Protein AF-A0A7Z9IUW0-F1 (afdb_monomer_lite)

Radius of gyration: 19.07 Å; chains: 1; bounding box: 48×32×54 Å

Sequence (202 aa):
MVVDRAAIIHPTGWATINGELLIHLPDEIGRRVMIFLLQSIGGRSYPPRRKRLDRIMTFIKDPDHCTAFSLGGCSISRQDHQFTILREELRQTAASPIFFAGSVMWRGIFRCTFEGGPEGGSLLTALAPLGRKGWAQLVHEQPEVRNSNIAYPVALTLPALFDVRGVVNVPHLNYNRKDYNTGLNSTNLKFISAKFVSLEER

pLDDT: mean 75.01, std 17.39, range [26.48, 92.5]

Structure (mmCIF, N/CA/C/O backbone):
data_AF-A0A7Z9IUW0-F1
#
_entry.id   AF-A0A7Z9IUW0-F1
#
loop_
_atom_site.group_PDB
_atom_site.id
_atom_site.type_symbol
_atom_site.label_atom_id
_atom_site.label_alt_id
_atom_site.label_comp_id
_atom_site.label_asym_id
_atom_site.label_entity_id
_atom_site.label_seq_id
_atom_site.pdbx_PDB_ins_code
_atom_site.Cartn_x
_atom_site.Cartn_y
_atom_site.Cartn_z
_atom_site.occupancy
_atom_site.B_iso_or_equiv
_atom_site.auth_seq_id
_atom_site.auth_comp_id
_atom_site.auth_asym_id
_atom_site.auth_atom_id
_atom_site.pdbx_PDB_model_num
ATOM 1 N N . MET A 1 1 ? -17.236 -16.027 12.890 1.00 38.59 1 MET A N 1
ATOM 2 C CA . MET A 1 1 ? -16.373 -14.969 13.466 1.00 38.59 1 MET A CA 1
ATOM 3 C C . MET A 1 1 ? -16.896 -13.618 12.998 1.00 38.59 1 MET A C 1
ATOM 5 O O . MET A 1 1 ? -16.929 -13.385 11.804 1.00 38.59 1 MET A O 1
ATOM 9 N N . VAL A 1 2 ? -17.363 -12.759 13.907 1.00 39.09 2 VAL A N 1
ATOM 10 C CA . VAL A 1 2 ? -18.105 -11.508 13.603 1.00 39.09 2 VAL A CA 1
ATOM 11 C C . VAL A 1 2 ? -17.271 -10.459 12.833 1.00 39.09 2 VAL A C 1
ATOM 13 O O . VAL A 1 2 ? -17.826 -9.538 12.243 1.00 39.09 2 VAL A O 1
ATOM 16 N N . VAL A 1 3 ? -15.946 -10.627 12.772 1.00 44.91 3 VAL A N 1
ATOM 17 C CA . VAL A 1 3 ? -15.010 -9.689 12.124 1.00 44.91 3 VAL A CA 1
ATOM 18 C C . VAL A 1 3 ? -15.122 -9.689 10.590 1.00 44.91 3 VAL A C 1
ATOM 20 O O . VAL A 1 3 ? -14.961 -8.631 9.989 1.00 44.91 3 VAL A O 1
ATOM 23 N N . ASP A 1 4 ? -15.505 -10.813 9.973 1.00 48.00 4 ASP A N 1
ATOM 24 C CA . ASP A 1 4 ? -15.628 -10.955 8.505 1.00 48.00 4 ASP A CA 1
ATOM 25 C C . ASP A 1 4 ? -16.725 -10.073 7.887 1.00 48.00 4 ASP A C 1
ATOM 27 O O . ASP A 1 4 ? -16.714 -9.790 6.695 1.00 48.00 4 ASP A O 1
ATOM 31 N N . ARG A 1 5 ? -17.692 -9.620 8.696 1.00 58.31 5 ARG A N 1
ATOM 32 C CA . ARG A 1 5 ? -18.757 -8.709 8.242 1.00 58.31 5 ARG A CA 1
ATOM 33 C C . ARG A 1 5 ? -18.426 -7.235 8.458 1.00 58.31 5 ARG A C 1
ATOM 35 O O . ARG A 1 5 ? -19.111 -6.383 7.903 1.00 58.31 5 ARG A O 1
ATOM 42 N N . ALA A 1 6 ? -17.430 -6.930 9.290 1.00 72.06 6 ALA A N 1
ATOM 43 C CA . ALA A 1 6 ? -17.152 -5.566 9.723 1.00 72.06 6 ALA A CA 1
ATOM 44 C C . ALA A 1 6 ? -15.963 -4.945 8.992 1.00 72.06 6 ALA A C 1
ATOM 46 O O . ALA A 1 6 ? -16.003 -3.746 8.735 1.00 72.06 6 ALA A O 1
ATOM 47 N N . ALA A 1 7 ? -14.931 -5.730 8.663 1.00 82.31 7 ALA A N 1
ATOM 48 C CA . ALA A 1 7 ? -13.719 -5.243 8.013 1.00 82.31 7 ALA A CA 1
ATOM 49 C C . ALA A 1 7 ? -13.410 -6.028 6.733 1.00 82.31 7 ALA A C 1
ATOM 51 O O . ALA A 1 7 ? -13.366 -7.253 6.759 1.00 82.31 7 ALA A O 1
ATOM 52 N N . ILE A 1 8 ? -13.149 -5.316 5.637 1.00 85.31 8 ILE A N 1
ATOM 53 C CA . ILE A 1 8 ? -12.772 -5.888 4.342 1.00 85.31 8 ILE A CA 1
ATOM 54 C C . ILE A 1 8 ? -11.320 -5.512 4.072 1.00 85.31 8 ILE A C 1
ATOM 56 O O . ILE A 1 8 ? -10.980 -4.330 4.009 1.00 85.31 8 ILE A O 1
ATOM 60 N N . ILE A 1 9 ? -10.457 -6.514 3.915 1.00 82.44 9 ILE A N 1
ATOM 61 C CA . ILE A 1 9 ? -9.074 -6.324 3.476 1.00 82.44 9 ILE A CA 1
ATOM 62 C C . ILE A 1 9 ? -9.040 -6.487 1.962 1.00 82.44 9 ILE A C 1
ATOM 64 O O . ILE A 1 9 ? -9.474 -7.500 1.429 1.00 82.44 9 ILE A O 1
ATOM 68 N N . HIS A 1 10 ? -8.500 -5.493 1.271 1.00 81.19 10 HIS A N 1
ATOM 69 C CA . HIS A 1 10 ? -8.374 -5.509 -0.175 1.00 81.19 10 HIS A CA 1
ATOM 70 C C . HIS A 1 10 ? -7.012 -6.085 -0.595 1.00 81.19 10 HIS A C 1
ATOM 72 O O . HIS A 1 10 ? -5.992 -5.757 0.030 1.00 81.19 10 HIS A O 1
ATOM 78 N N . PRO A 1 11 ? -6.944 -6.857 -1.700 1.00 70.75 11 PRO A N 1
ATOM 79 C CA . PRO A 1 11 ? -5.703 -7.479 -2.168 1.00 70.75 11 PRO A CA 1
ATOM 80 C C . PRO A 1 11 ? -4.547 -6.497 -2.408 1.00 70.75 11 PRO A C 1
ATOM 82 O O . PRO A 1 11 ? -3.381 -6.834 -2.227 1.00 70.75 11 PRO A O 1
ATOM 85 N N . THR A 1 12 ? -4.862 -5.248 -2.755 1.00 72.81 12 THR A N 1
ATOM 86 C CA . THR A 1 12 ? -3.895 -4.163 -2.989 1.00 72.81 12 THR A CA 1
ATOM 87 C C . THR A 1 12 ? -3.300 -3.568 -1.702 1.00 72.81 12 THR A C 1
ATOM 89 O O . THR A 1 12 ? -2.601 -2.559 -1.762 1.00 72.81 12 THR A O 1
ATOM 92 N N . GLY A 1 13 ? -3.562 -4.161 -0.531 1.00 76.19 13 GLY A N 1
ATOM 93 C CA . GLY A 1 13 ? -2.878 -3.822 0.721 1.00 76.19 13 GLY A CA 1
ATOM 94 C C . GLY A 1 13 ? -3.479 -2.638 1.478 1.00 76.19 13 GLY A C 1
ATOM 95 O O . GLY A 1 13 ? -2.735 -1.838 2.043 1.00 76.19 13 GLY A O 1
ATOM 96 N N . TRP A 1 14 ? -4.807 -2.522 1.497 1.00 83.81 14 TRP A N 1
ATOM 97 C CA . TRP A 1 14 ? -5.567 -1.565 2.314 1.00 83.81 14 TRP A CA 1
ATOM 98 C C . TRP A 1 14 ? -6.827 -2.234 2.868 1.00 83.81 14 TRP A C 1
ATOM 100 O O . TRP A 1 14 ? -7.150 -3.351 2.467 1.00 83.81 14 TRP A O 1
ATOM 110 N N . ALA A 1 15 ? -7.531 -1.586 3.794 1.00 88.56 15 ALA A N 1
ATOM 111 C CA . ALA A 1 15 ? -8.782 -2.123 4.323 1.00 88.56 15 ALA A CA 1
ATOM 112 C C . ALA A 1 15 ? -9.835 -1.049 4.560 1.00 88.56 15 ALA A C 1
ATOM 114 O O . ALA A 1 15 ? -9.511 0.113 4.813 1.00 88.56 15 ALA A O 1
ATOM 115 N N . THR A 1 16 ? -11.086 -1.486 4.554 1.00 90.31 16 THR A N 1
ATOM 116 C CA . THR A 1 16 ? -12.235 -0.725 5.036 1.00 90.31 16 THR A CA 1
ATOM 117 C C . THR A 1 16 ? -12.815 -1.394 6.269 1.00 90.31 16 THR A C 1
ATOM 119 O O . THR A 1 16 ? -12.745 -2.613 6.417 1.00 90.31 16 THR A O 1
ATOM 122 N N . ILE A 1 17 ? -13.375 -0.606 7.180 1.00 90.62 17 ILE A N 1
ATOM 123 C CA . ILE A 1 17 ? -14.116 -1.117 8.332 1.00 90.62 17 ILE A CA 1
ATOM 124 C C . ILE A 1 17 ? -15.365 -0.274 8.571 1.00 90.62 17 ILE A C 1
ATOM 126 O O . ILE A 1 17 ? -15.314 0.956 8.525 1.00 90.62 17 ILE A O 1
ATOM 130 N N . ASN A 1 18 ? -16.493 -0.939 8.818 1.00 89.75 18 ASN A N 1
ATOM 131 C CA . ASN A 1 18 ? -17.735 -0.285 9.207 1.00 89.75 18 ASN A CA 1
ATOM 132 C C . ASN A 1 18 ? -17.531 0.412 10.563 1.00 89.75 18 ASN A C 1
ATOM 134 O O . ASN A 1 18 ? -17.235 -0.233 11.575 1.00 89.75 18 ASN A O 1
ATOM 138 N N . GLY A 1 19 ? -17.665 1.737 10.564 1.00 87.31 19 GLY A N 1
ATOM 139 C CA . GLY A 1 19 ? -17.408 2.572 11.726 1.00 87.31 19 GLY A CA 1
ATOM 140 C C . GLY A 1 19 ? -18.412 2.350 12.847 1.00 87.31 19 GLY A C 1
ATOM 141 O O . GLY A 1 19 ? -18.007 2.293 14.002 1.00 87.31 19 GLY A O 1
ATOM 142 N N . GLU A 1 20 ? -19.689 2.140 12.528 1.00 87.25 20 GLU A N 1
ATOM 143 C CA . GLU A 1 20 ? -20.717 1.867 13.536 1.00 87.25 20 GLU A CA 1
ATOM 144 C C . GLU A 1 20 ? -20.414 0.575 14.286 1.00 87.25 20 GLU A C 1
ATOM 146 O O . GLU A 1 20 ? -20.397 0.568 15.516 1.00 87.25 20 GLU A O 1
ATOM 151 N N . LEU A 1 21 ? -20.084 -0.499 13.567 1.00 87.75 21 LEU A N 1
ATOM 152 C CA . LEU A 1 21 ? -19.703 -1.762 14.197 1.00 87.75 21 LEU A CA 1
ATOM 153 C C . LEU A 1 21 ? -18.455 -1.589 15.064 1.00 87.75 21 LEU A C 1
ATOM 155 O O . LEU A 1 21 ? -18.437 -2.053 16.199 1.00 87.75 21 LEU A O 1
ATOM 159 N N . LEU A 1 22 ? -17.435 -0.885 14.567 1.00 87.25 22 LEU A N 1
ATOM 160 C CA . LEU A 1 22 ? -16.193 -0.669 15.307 1.00 87.25 22 LEU A CA 1
ATOM 161 C C . LEU A 1 22 ? -16.395 0.150 16.592 1.00 87.25 22 LEU A C 1
ATOM 163 O O . LEU A 1 22 ? -15.779 -0.162 17.610 1.00 87.25 22 LEU A O 1
ATOM 167 N N . ILE A 1 23 ? -17.251 1.172 16.552 1.00 88.19 23 ILE A N 1
ATOM 168 C CA . ILE A 1 23 ? -17.547 2.050 17.693 1.00 88.19 23 ILE A CA 1
ATOM 169 C C . ILE A 1 23 ? -18.286 1.294 18.806 1.00 88.19 23 ILE A C 1
ATOM 171 O O . ILE A 1 23 ? -18.005 1.528 19.982 1.00 88.19 23 ILE A O 1
ATOM 175 N N . HIS A 1 24 ? -19.189 0.373 18.450 1.00 89.06 24 HIS A N 1
ATOM 176 C CA . HIS A 1 24 ? -19.982 -0.404 19.411 1.00 89.06 24 HIS A CA 1
ATOM 177 C C . HIS A 1 24 ? -19.254 -1.637 19.971 1.00 89.06 24 HIS A C 1
ATOM 179 O O . HIS A 1 24 ? -19.756 -2.284 20.893 1.00 89.06 24 HIS A O 1
ATOM 185 N N . LEU A 1 25 ? -18.078 -1.988 19.441 1.00 89.12 25 LEU A N 1
ATOM 186 C CA . LEU A 1 25 ? -17.287 -3.089 19.987 1.00 89.12 25 LEU A CA 1
ATOM 187 C C . LEU A 1 25 ? -16.763 -2.754 21.394 1.00 89.12 25 LEU A C 1
ATOM 189 O O . LEU A 1 25 ? -16.321 -1.629 21.639 1.00 89.12 25 LEU A O 1
ATOM 193 N N . PRO A 1 26 ? -16.689 -3.748 22.301 1.00 89.88 26 PRO A N 1
ATOM 194 C CA . PRO A 1 26 ? -15.948 -3.592 23.546 1.00 89.88 26 PRO A CA 1
ATOM 195 C C . PRO A 1 26 ? -14.502 -3.168 23.268 1.00 89.88 26 PRO A C 1
ATOM 197 O O . PRO A 1 26 ? -13.861 -3.703 22.358 1.00 89.88 26 PRO A O 1
ATOM 200 N N . ASP A 1 27 ? -13.959 -2.255 24.075 1.00 86.94 27 ASP A N 1
ATOM 201 C CA . ASP A 1 27 ? -12.656 -1.625 23.820 1.00 86.94 27 ASP A CA 1
ATOM 202 C C . ASP A 1 27 ? -11.520 -2.627 23.585 1.00 86.94 27 ASP A C 1
ATOM 204 O O . ASP A 1 27 ? -10.631 -2.397 22.767 1.00 86.94 27 ASP A O 1
ATOM 208 N N . GLU A 1 28 ? -11.513 -3.749 24.302 1.00 88.38 28 GLU A N 1
ATOM 209 C CA . GLU A 1 28 ? -10.502 -4.792 24.116 1.00 88.38 28 GLU A CA 1
ATOM 210 C C . GLU A 1 28 ? -10.590 -5.463 22.744 1.00 88.38 28 GLU A C 1
ATOM 212 O O . GLU A 1 28 ? -9.560 -5.736 22.124 1.00 88.38 28 GLU A O 1
ATOM 217 N N . ILE A 1 29 ? -11.807 -5.689 22.249 1.00 88.75 29 ILE A N 1
ATOM 218 C CA . ILE A 1 29 ? -12.048 -6.272 20.930 1.00 88.75 29 ILE A CA 1
ATOM 219 C C . ILE A 1 29 ? -11.694 -5.256 19.846 1.00 88.75 29 ILE A C 1
ATOM 221 O O . ILE A 1 29 ? -10.937 -5.592 18.936 1.00 88.75 29 ILE A O 1
ATOM 225 N N . GLY A 1 30 ? -12.132 -4.001 19.990 1.00 88.88 30 GLY A N 1
ATOM 226 C CA . GLY A 1 30 ? -11.761 -2.914 19.080 1.00 88.88 30 GLY A CA 1
ATOM 227 C C . GLY A 1 30 ? -10.240 -2.758 18.959 1.00 88.88 30 GLY A C 1
ATOM 228 O O . GLY A 1 30 ? -9.702 -2.744 17.852 1.00 88.88 30 GLY A O 1
ATOM 229 N N . ARG A 1 31 ? -9.508 -2.771 20.084 1.00 89.25 31 ARG A N 1
ATOM 230 C CA . ARG A 1 31 ? -8.033 -2.742 20.075 1.00 89.25 31 ARG A CA 1
ATOM 231 C C . ARG A 1 31 ? -7.427 -3.931 19.332 1.00 89.25 31 ARG A C 1
ATOM 233 O O . ARG A 1 31 ? -6.485 -3.733 18.569 1.00 89.25 31 ARG A O 1
ATOM 240 N N . ARG A 1 32 ? -7.929 -5.152 19.545 1.00 88.62 32 ARG A N 1
ATOM 241 C CA . ARG A 1 32 ? -7.428 -6.359 18.858 1.00 88.62 32 ARG A CA 1
ATOM 242 C C . ARG A 1 32 ? -7.649 -6.280 17.349 1.00 88.62 32 ARG A C 1
ATOM 244 O O . ARG A 1 32 ? -6.722 -6.575 16.599 1.00 88.62 32 ARG A O 1
ATOM 251 N N . VAL A 1 33 ? -8.823 -5.819 16.915 1.00 88.75 33 VAL A N 1
ATOM 252 C CA . VAL A 1 33 ? -9.129 -5.580 15.495 1.00 88.75 33 VAL A CA 1
ATOM 253 C C . VAL A 1 33 ? -8.168 -4.544 14.909 1.00 88.75 33 VAL A C 1
ATOM 255 O O . VAL A 1 33 ? -7.551 -4.796 13.876 1.00 88.75 33 VAL A O 1
ATOM 258 N N . MET A 1 34 ? -7.950 -3.420 15.598 1.00 88.75 34 MET A N 1
ATOM 259 C CA . MET A 1 34 ? -7.021 -2.391 15.124 1.00 88.75 34 MET A CA 1
ATOM 260 C C . MET A 1 34 ? -5.572 -2.874 15.079 1.00 88.75 34 MET A C 1
ATOM 262 O O . MET A 1 34 ? -4.868 -2.576 14.119 1.00 88.75 34 MET A O 1
ATOM 266 N N . ILE A 1 35 ? -5.110 -3.645 16.068 1.00 88.81 35 ILE A N 1
ATOM 267 C CA . ILE A 1 35 ? -3.777 -4.264 16.030 1.00 88.81 35 ILE A CA 1
ATOM 268 C C . ILE A 1 35 ? -3.642 -5.143 14.786 1.00 88.81 35 ILE A C 1
ATOM 270 O O . ILE A 1 35 ? -2.682 -4.974 14.035 1.00 88.81 35 ILE A O 1
ATOM 274 N N . PHE A 1 36 ? -4.613 -6.029 14.556 1.00 86.62 36 PHE A N 1
ATOM 275 C CA . PHE A 1 36 ? -4.617 -6.924 13.406 1.00 86.62 36 PHE A CA 1
ATOM 276 C C . PHE A 1 36 ? -4.551 -6.143 12.088 1.00 86.62 36 PHE A C 1
ATOM 278 O O . PHE A 1 36 ? -3.645 -6.373 11.291 1.00 86.62 36 PHE A O 1
ATOM 285 N N . LEU A 1 37 ? -5.426 -5.152 11.886 1.00 86.75 37 LEU A N 1
ATOM 286 C CA . LEU A 1 37 ? -5.457 -4.359 10.652 1.00 86.75 37 LEU A CA 1
ATOM 287 C C . LEU A 1 37 ? -4.165 -3.557 10.446 1.00 86.75 37 LEU A C 1
ATOM 289 O O . LEU A 1 37 ? -3.610 -3.540 9.348 1.00 86.75 37 LEU A O 1
ATOM 293 N N . LEU A 1 38 ? -3.631 -2.937 11.500 1.00 86.38 38 LEU A N 1
ATOM 294 C CA . LEU A 1 38 ? -2.382 -2.176 11.429 1.00 86.38 38 LEU A CA 1
ATOM 295 C C . LEU A 1 38 ? -1.168 -3.056 11.109 1.00 86.38 38 LEU A C 1
ATOM 297 O O . LEU A 1 38 ? -0.255 -2.605 10.417 1.00 86.38 38 LEU A O 1
ATOM 301 N N . GLN A 1 39 ? -1.132 -4.296 11.597 1.00 83.12 39 GLN A N 1
ATOM 302 C CA . GLN A 1 39 ? -0.058 -5.236 11.272 1.00 83.12 39 GLN A CA 1
ATOM 303 C C . GLN A 1 39 ? -0.206 -5.784 9.852 1.00 83.12 39 GLN A C 1
ATOM 305 O O . GLN A 1 39 ? 0.774 -5.777 9.105 1.00 83.12 39 GLN A O 1
ATOM 310 N N . SER A 1 40 ? -1.419 -6.179 9.465 1.00 81.19 40 SER A N 1
ATOM 311 C CA . SER A 1 40 ? -1.724 -6.709 8.133 1.00 81.19 40 SER A CA 1
ATOM 312 C C . SER A 1 40 ? -1.497 -5.676 7.029 1.00 81.19 40 SER A C 1
ATOM 314 O O . SER A 1 40 ? -0.927 -6.007 5.999 1.00 81.19 40 SER A O 1
ATOM 316 N N . ILE A 1 41 ? -1.862 -4.411 7.250 1.00 83.06 41 ILE A N 1
ATOM 317 C CA . ILE A 1 41 ? -1.736 -3.346 6.242 1.00 83.06 41 ILE A CA 1
ATOM 318 C C . ILE A 1 41 ? -0.387 -2.647 6.340 1.00 83.06 41 ILE A C 1
ATOM 320 O O . ILE A 1 41 ? 0.244 -2.390 5.321 1.00 83.06 41 ILE A O 1
ATOM 324 N N . GLY A 1 42 ? 0.082 -2.340 7.553 1.00 77.56 42 GLY A N 1
ATOM 325 C CA . GLY A 1 42 ? 1.321 -1.592 7.783 1.00 77.56 42 GLY A CA 1
ATOM 326 C C . GLY A 1 42 ? 2.586 -2.444 7.668 1.00 77.56 42 GLY A C 1
ATOM 327 O O . GLY A 1 42 ? 3.669 -1.907 7.407 1.00 77.56 42 GLY A O 1
ATOM 328 N N . GLY A 1 43 ? 2.465 -3.768 7.819 1.00 75.06 43 GLY A N 1
ATOM 329 C CA . GLY A 1 43 ? 3.566 -4.725 7.699 1.00 75.06 43 GLY A CA 1
ATOM 330 C C . GLY A 1 43 ? 4.552 -4.707 8.867 1.00 75.06 43 GLY A C 1
ATOM 331 O O . GLY A 1 43 ? 5.713 -5.077 8.705 1.00 75.06 43 GLY A O 1
ATOM 332 N N . ARG A 1 44 ? 4.133 -4.226 10.046 1.00 75.62 44 ARG A N 1
ATOM 333 C CA . ARG A 1 44 ? 4.976 -4.243 11.250 1.00 75.62 44 ARG A CA 1
ATOM 334 C C . ARG A 1 44 ? 4.869 -5.579 11.974 1.00 75.62 44 ARG A C 1
ATOM 336 O O . ARG A 1 44 ? 3.772 -6.015 12.304 1.00 75.62 44 ARG A O 1
ATOM 343 N N . SER A 1 45 ? 6.017 -6.130 12.361 1.00 70.00 45 SER A N 1
ATOM 344 C CA . SER A 1 45 ? 6.087 -7.339 13.192 1.00 70.00 45 SER A CA 1
ATOM 345 C C . SER A 1 45 ? 5.571 -7.121 14.617 1.00 70.00 45 SER A C 1
ATOM 347 O O . SER A 1 45 ? 5.086 -8.056 15.240 1.00 70.00 45 SER A O 1
ATOM 349 N N . TYR A 1 46 ? 5.630 -5.883 15.125 1.00 76.56 46 TYR A N 1
ATOM 350 C CA . TYR A 1 46 ? 5.238 -5.554 16.497 1.00 76.56 46 TYR A CA 1
ATOM 351 C C . TYR A 1 46 ? 4.040 -4.599 16.548 1.00 76.56 46 TYR A C 1
ATOM 353 O O . TYR A 1 46 ? 4.007 -3.623 15.782 1.00 76.56 46 TYR A O 1
ATOM 361 N N . PRO A 1 47 ? 3.088 -4.827 17.473 1.00 78.75 47 PRO A N 1
ATOM 362 C CA . PRO A 1 47 ? 1.937 -3.956 17.647 1.00 78.75 47 PRO A CA 1
ATOM 363 C C . PRO A 1 47 ? 2.367 -2.558 18.127 1.00 78.75 47 PRO A C 1
ATOM 365 O O . PRO A 1 47 ? 3.400 -2.403 18.793 1.00 78.75 47 PRO A O 1
ATOM 368 N N . PRO A 1 48 ? 1.590 -1.503 17.825 1.00 81.69 48 PRO A N 1
ATOM 369 C CA . PRO A 1 48 ? 1.829 -0.189 18.404 1.00 81.69 48 PRO A CA 1
ATOM 370 C C . PRO A 1 48 ? 1.733 -0.221 19.938 1.00 81.69 48 PRO A C 1
ATOM 372 O O . PRO A 1 48 ? 0.961 -0.981 20.515 1.00 81.69 48 PRO A O 1
ATOM 375 N N . ARG A 1 49 ? 2.493 0.652 20.615 1.00 86.56 49 ARG A N 1
ATOM 376 C CA . ARG A 1 49 ? 2.430 0.793 22.082 1.00 86.56 49 ARG A CA 1
ATOM 377 C C . ARG A 1 49 ? 0.995 1.091 22.536 1.00 86.56 49 ARG A C 1
ATOM 379 O O . ARG A 1 49 ? 0.338 1.929 21.917 1.00 86.56 49 ARG A O 1
ATOM 386 N N . ARG A 1 50 ? 0.569 0.516 23.668 1.00 84.88 50 ARG A N 1
ATOM 387 C CA . ARG A 1 50 ? -0.790 0.653 24.238 1.00 84.88 50 ARG A CA 1
ATOM 388 C C . ARG A 1 50 ? -1.311 2.094 24.251 1.00 84.88 50 ARG A C 1
ATOM 390 O O . ARG A 1 50 ? -2.350 2.359 23.673 1.00 84.88 50 ARG A O 1
ATOM 397 N N . LYS A 1 51 ? -0.519 3.053 24.743 1.00 87.56 51 LYS A N 1
ATOM 398 C CA . LYS A 1 51 ? -0.891 4.484 24.765 1.00 87.56 51 LYS A CA 1
ATOM 399 C C . LYS A 1 51 ? -1.246 5.060 23.383 1.00 87.56 51 LYS A C 1
ATOM 401 O O . LYS A 1 51 ? -2.043 5.984 23.291 1.00 87.56 51 LYS A O 1
ATOM 406 N N . ARG A 1 52 ? -0.634 4.562 22.301 1.00 87.88 52 ARG A N 1
ATOM 407 C CA . ARG A 1 52 ? -0.978 4.975 20.929 1.00 87.88 52 ARG A CA 1
ATOM 408 C C . ARG A 1 52 ? -2.230 4.261 20.417 1.00 87.88 52 ARG A C 1
ATOM 410 O O . ARG A 1 52 ? -2.982 4.879 19.676 1.00 87.88 52 ARG A O 1
ATOM 417 N N . LEU A 1 53 ? -2.449 3.009 20.828 1.00 87.62 53 LEU A N 1
ATOM 418 C CA . LEU A 1 53 ? -3.693 2.281 20.559 1.00 87.62 53 LEU A CA 1
ATOM 419 C C . LEU A 1 53 ? -4.891 2.932 21.260 1.00 87.62 53 LEU A C 1
ATOM 421 O O . LEU A 1 53 ? -5.948 3.065 20.668 1.00 87.62 53 LEU A O 1
ATOM 425 N N . ASP A 1 54 ? -4.725 3.411 22.488 1.00 88.75 54 ASP A N 1
ATOM 426 C CA . ASP A 1 54 ? -5.817 4.103 23.178 1.00 88.75 54 ASP A CA 1
ATOM 427 C C . ASP A 1 54 ? -6.188 5.413 22.462 1.00 88.75 54 ASP A C 1
ATOM 429 O O . ASP A 1 54 ? -7.364 5.692 22.270 1.00 88.75 54 ASP A O 1
ATOM 433 N N . ARG A 1 55 ? -5.198 6.160 21.948 1.00 89.62 55 ARG A N 1
ATOM 434 C CA . ARG A 1 55 ? -5.443 7.385 21.161 1.00 89.62 55 ARG A CA 1
ATOM 435 C C . ARG A 1 55 ? -6.212 7.137 19.866 1.00 89.62 55 ARG A C 1
ATOM 437 O O . ARG A 1 55 ? -7.088 7.928 19.544 1.00 89.62 55 ARG A O 1
ATOM 444 N N . ILE A 1 56 ? -5.894 6.068 19.130 1.00 88.75 56 ILE A N 1
ATOM 445 C CA . ILE A 1 56 ? -6.650 5.728 17.914 1.00 88.75 56 ILE A CA 1
ATOM 446 C C . ILE A 1 56 ? -8.080 5.293 18.262 1.00 88.75 56 ILE A C 1
ATOM 448 O O . ILE A 1 56 ? -8.999 5.649 17.538 1.00 88.75 56 ILE A O 1
ATOM 452 N N . MET A 1 57 ? -8.296 4.599 19.385 1.00 89.06 57 MET A N 1
ATOM 453 C CA . MET A 1 57 ? -9.652 4.263 19.834 1.00 89.06 57 MET A CA 1
ATOM 454 C C . MET A 1 57 ? -10.451 5.511 20.230 1.00 89.06 57 MET A C 1
ATOM 456 O O . MET A 1 57 ? -11.636 5.582 19.923 1.00 89.06 57 MET A O 1
ATOM 460 N N . THR A 1 58 ? -9.818 6.507 20.861 1.00 89.50 58 THR A N 1
ATOM 461 C CA . THR A 1 58 ? -10.451 7.815 21.106 1.00 89.50 58 THR A CA 1
ATOM 462 C C . THR A 1 58 ? -10.803 8.508 19.792 1.00 89.50 58 THR A C 1
ATOM 464 O O . THR A 1 58 ? -11.935 8.939 19.637 1.00 89.50 58 THR A O 1
ATOM 467 N N . PHE A 1 59 ? -9.876 8.538 18.828 1.00 88.00 59 PHE A N 1
ATOM 468 C CA . PHE A 1 59 ? -10.110 9.082 17.485 1.00 88.00 59 PHE A CA 1
ATOM 469 C C . PHE A 1 59 ? -11.292 8.407 16.769 1.00 88.00 59 PHE A C 1
ATOM 471 O O . PHE A 1 59 ? -12.129 9.087 16.197 1.00 88.00 59 PHE A O 1
ATOM 478 N N . ILE A 1 60 ? -11.401 7.077 16.833 1.00 87.69 60 ILE A N 1
ATOM 479 C CA . ILE A 1 60 ? -12.503 6.328 16.205 1.00 87.69 60 ILE A CA 1
ATOM 480 C C . ILE A 1 60 ? -13.865 6.720 16.796 1.00 87.69 60 ILE A C 1
ATOM 482 O O . ILE A 1 60 ? -14.864 6.767 16.081 1.00 87.69 60 ILE A O 1
ATOM 486 N N . LYS A 1 61 ? -13.913 6.966 18.107 1.00 87.75 61 LYS A N 1
ATOM 487 C CA . LYS A 1 61 ? -15.148 7.306 18.825 1.00 87.75 61 LYS A CA 1
ATOM 488 C C . LYS A 1 61 ? -15.509 8.786 18.738 1.00 87.75 61 LYS A C 1
ATOM 490 O O . LYS A 1 61 ? -16.626 9.137 19.097 1.00 87.75 61 LYS A O 1
ATOM 495 N N . ASP A 1 62 ? -14.589 9.626 18.282 1.00 87.38 62 ASP A N 1
ATOM 496 C CA . ASP A 1 62 ? -14.791 11.058 18.121 1.00 87.38 62 ASP A CA 1
ATOM 497 C C . ASP A 1 62 ? -15.459 11.340 16.757 1.00 87.38 62 ASP A C 1
ATOM 499 O O . ASP A 1 62 ? -14.850 11.093 15.708 1.00 87.38 62 ASP A O 1
ATOM 503 N N . PRO A 1 63 ? -16.732 11.777 16.725 1.00 80.88 63 PRO A N 1
ATOM 504 C CA . PRO A 1 63 ? -17.422 12.099 15.480 1.00 80.88 63 PRO A CA 1
ATOM 505 C C . PRO A 1 63 ? -16.912 13.392 14.835 1.00 80.88 63 PRO A C 1
ATOM 507 O O . PRO A 1 63 ? -17.006 13.516 13.617 1.00 80.88 63 PRO A O 1
ATOM 510 N N . ASP A 1 64 ? -16.335 14.305 15.619 1.00 81.19 64 ASP A N 1
ATOM 511 C CA . ASP A 1 64 ? -15.914 15.634 15.163 1.00 81.19 64 ASP A CA 1
ATOM 512 C C . ASP A 1 64 ? -14.489 15.624 14.585 1.00 81.19 64 ASP A C 1
ATOM 514 O O . ASP A 1 64 ? -13.984 16.627 14.068 1.00 81.19 64 ASP A O 1
ATOM 518 N N . HIS A 1 65 ? -13.813 14.474 14.645 1.00 77.94 65 HIS A N 1
ATOM 519 C CA . HIS A 1 65 ? -12.459 14.332 14.142 1.00 77.94 65 HIS A CA 1
ATOM 520 C C . HIS A 1 65 ? -12.426 14.108 12.625 1.00 77.94 65 HIS A C 1
ATOM 522 O O . HIS A 1 65 ? -12.556 12.990 12.125 1.00 77.94 65 HIS A O 1
ATOM 528 N N . CYS A 1 66 ? -12.173 15.186 11.883 1.00 70.19 66 CYS A N 1
ATOM 529 C CA . CYS A 1 66 ? -12.170 15.169 10.416 1.00 70.19 66 CYS A CA 1
ATOM 530 C C . CYS A 1 66 ? -10.809 14.841 9.775 1.00 70.19 66 CYS A C 1
ATOM 532 O O . CYS A 1 66 ? -10.732 14.651 8.561 1.00 70.19 66 CYS A O 1
ATOM 534 N N . THR A 1 67 ? -9.712 14.813 10.539 1.00 82.06 67 THR A N 1
ATOM 535 C CA . THR A 1 67 ? -8.362 14.596 9.990 1.00 82.06 67 THR A CA 1
ATOM 536 C C . THR A 1 67 ? -7.927 13.134 10.072 1.00 82.06 67 THR A C 1
ATOM 538 O O . THR A 1 67 ? -8.361 12.369 10.928 1.00 82.06 67 THR A O 1
ATOM 541 N N . ALA A 1 68 ? -7.071 12.706 9.142 1.00 85.06 68 ALA A N 1
ATOM 542 C CA . ALA A 1 68 ? -6.566 11.339 9.146 1.00 85.06 68 ALA A CA 1
ATOM 543 C C . ALA A 1 68 ? -5.585 11.105 10.312 1.00 85.06 68 ALA A C 1
ATOM 545 O O . ALA A 1 68 ? -4.704 11.925 10.578 1.00 85.06 68 ALA A O 1
ATOM 546 N N . PHE A 1 69 ? -5.700 9.954 10.974 1.00 87.44 69 PHE A N 1
ATOM 547 C CA . PHE A 1 69 ? -4.837 9.547 12.077 1.00 87.44 69 PHE A CA 1
ATOM 548 C C . PHE A 1 69 ? -3.744 8.592 11.590 1.00 87.44 69 PHE A C 1
ATOM 550 O O . PHE A 1 69 ? -4.033 7.487 11.134 1.00 87.44 69 PHE A O 1
ATOM 557 N N . SER A 1 70 ? -2.471 8.963 11.739 1.00 87.62 70 SER A N 1
ATOM 558 C CA . SER A 1 70 ? -1.351 8.093 11.352 1.00 87.62 70 SER A CA 1
ATOM 559 C C . SER A 1 70 ? -0.876 7.210 12.509 1.00 87.62 70 SER A C 1
ATOM 561 O O . SER A 1 70 ? -0.440 7.691 13.559 1.00 87.62 70 SER A O 1
ATOM 563 N N . LEU A 1 71 ? -0.879 5.888 12.314 1.00 86.38 71 LEU A N 1
ATOM 564 C CA . LEU A 1 71 ? -0.342 4.925 13.275 1.00 86.38 71 LEU A CA 1
ATOM 565 C C . LEU A 1 71 ? 0.201 3.676 12.588 1.00 86.38 71 LEU A C 1
ATOM 567 O O . LEU A 1 71 ? -0.372 3.155 11.645 1.00 86.38 71 LEU A O 1
ATOM 571 N N . GLY A 1 72 ? 1.321 3.147 13.083 1.00 74.44 72 GLY A N 1
ATOM 572 C CA . GLY A 1 72 ? 1.824 1.852 12.609 1.00 74.44 72 GLY A CA 1
ATOM 573 C C . GLY A 1 72 ? 2.391 1.859 11.182 1.00 74.44 72 GLY A C 1
ATOM 574 O O . GLY A 1 72 ? 2.855 0.821 10.728 1.00 74.44 72 GLY A O 1
ATOM 575 N N . GLY A 1 73 ? 2.493 3.014 10.517 1.00 79.31 73 GLY A N 1
ATOM 576 C CA . GLY A 1 73 ? 2.787 3.088 9.078 1.00 79.31 73 GLY A CA 1
ATOM 577 C C . GLY A 1 73 ? 1.532 2.993 8.208 1.00 79.31 73 GLY A C 1
ATOM 578 O O . GLY A 1 73 ? 1.649 2.780 7.002 1.00 79.31 73 GLY A O 1
ATOM 579 N N . CYS A 1 74 ? 0.364 3.150 8.829 1.00 86.50 74 CYS A N 1
ATOM 580 C CA . CYS A 1 74 ? -0.909 3.358 8.174 1.00 86.50 74 CYS A CA 1
ATOM 581 C C . CYS A 1 74 ? -1.436 4.765 8.475 1.00 86.50 74 CYS A C 1
ATOM 583 O O . CYS A 1 74 ? -1.162 5.317 9.541 1.00 86.50 74 CYS A O 1
ATOM 585 N N . SER A 1 75 ? -2.224 5.295 7.551 1.00 89.69 75 SER A N 1
ATOM 586 C CA . SER A 1 75 ? -3.122 6.427 7.734 1.00 89.69 75 SER A CA 1
ATOM 587 C C . SER A 1 75 ? -4.543 5.882 7.853 1.00 89.69 75 SER A C 1
ATOM 589 O O . SER A 1 75 ? -4.959 5.073 7.023 1.00 89.69 75 SER A O 1
ATOM 591 N N . ILE A 1 76 ? -5.263 6.276 8.899 1.00 90.62 76 ILE A N 1
ATOM 592 C CA . ILE A 1 76 ? -6.672 5.943 9.094 1.00 90.62 76 ILE A CA 1
ATOM 593 C C . ILE A 1 76 ? -7.489 7.202 8.847 1.00 90.62 76 ILE A C 1
ATOM 595 O O . ILE A 1 76 ? -7.337 8.183 9.569 1.00 90.62 76 ILE A O 1
ATOM 599 N N . SER A 1 77 ? -8.368 7.177 7.854 1.00 90.00 77 SER A N 1
ATOM 600 C CA . SER A 1 77 ? -9.300 8.267 7.574 1.00 90.00 77 SER A CA 1
ATOM 601 C C . SER A 1 77 ? -10.733 7.808 7.790 1.00 90.00 77 SER A C 1
ATOM 603 O O . SER A 1 77 ? -11.071 6.654 7.522 1.00 90.00 77 SER A O 1
ATOM 605 N N . ARG A 1 78 ? -11.578 8.723 8.258 1.00 88.00 78 ARG A N 1
ATOM 606 C CA . ARG A 1 78 ? -13.021 8.522 8.344 1.00 88.00 78 ARG A CA 1
ATOM 607 C C . ARG A 1 78 ? -13.682 9.150 7.123 1.00 88.00 78 ARG A C 1
ATOM 609 O O . ARG A 1 78 ? -13.379 10.293 6.793 1.00 88.00 78 ARG A O 1
ATOM 616 N N . GLN A 1 79 ? -14.562 8.403 6.472 1.00 84.88 79 GLN A N 1
ATOM 617 C CA . GLN A 1 79 ? -15.448 8.907 5.433 1.00 84.88 79 GLN A CA 1
ATOM 618 C C . GLN A 1 79 ? -16.847 8.364 5.717 1.00 84.88 79 GLN A C 1
ATOM 620 O O . GLN A 1 79 ? -17.060 7.152 5.719 1.00 84.88 79 GLN A O 1
ATOM 625 N N . ASP A 1 80 ? -17.776 9.265 6.025 1.00 82.31 80 ASP A N 1
ATOM 626 C CA . ASP A 1 80 ? -19.142 8.935 6.429 1.00 82.31 80 ASP A CA 1
ATOM 627 C C . ASP A 1 80 ? -19.172 7.901 7.582 1.00 82.31 80 ASP A C 1
ATOM 629 O O . ASP A 1 80 ? -18.662 8.148 8.684 1.00 82.31 80 ASP A O 1
ATOM 633 N N . HIS A 1 81 ? -19.731 6.715 7.316 1.00 83.62 81 HIS A N 1
ATOM 634 C CA . HIS A 1 81 ? -19.876 5.599 8.257 1.00 83.62 81 HIS A CA 1
ATOM 635 C C . HIS A 1 81 ? -18.757 4.549 8.131 1.00 83.62 81 HIS A C 1
ATOM 637 O O . HIS A 1 81 ? -18.862 3.458 8.695 1.00 83.62 81 HIS A O 1
ATOM 643 N N . GLN A 1 82 ? -17.685 4.836 7.388 1.00 89.00 82 GLN A N 1
ATOM 644 C CA . GLN A 1 82 ? -16.605 3.892 7.110 1.00 89.00 82 GLN A CA 1
ATOM 645 C C . GLN A 1 82 ? -15.239 4.478 7.476 1.00 89.00 82 GLN A C 1
ATOM 647 O O . GLN A 1 82 ? -14.927 5.634 7.191 1.00 89.00 82 GLN A O 1
ATOM 652 N N . PHE A 1 83 ? -14.382 3.656 8.080 1.00 90.75 83 PHE A N 1
ATOM 653 C CA . PHE A 1 83 ? -12.964 3.976 8.189 1.00 90.75 83 PHE A CA 1
ATOM 654 C C . PHE A 1 83 ? -12.193 3.276 7.081 1.00 90.75 83 PHE A C 1
ATOM 656 O O . PHE A 1 83 ? -12.364 2.079 6.844 1.00 90.75 83 PHE A O 1
ATOM 663 N N . THR A 1 84 ? -11.302 4.024 6.443 1.00 91.25 84 THR A N 1
ATOM 664 C CA . THR A 1 84 ? -10.344 3.502 5.473 1.00 91.25 84 THR A CA 1
ATOM 665 C C . THR A 1 84 ? -8.966 3.490 6.113 1.00 91.25 84 THR A C 1
ATOM 667 O O . THR A 1 84 ? -8.520 4.491 6.672 1.00 91.25 84 THR A O 1
ATOM 670 N N . ILE A 1 85 ? -8.283 2.352 6.032 1.00 90.12 85 ILE A N 1
ATOM 671 C CA . ILE A 1 85 ? -6.924 2.176 6.535 1.00 90.12 85 ILE A CA 1
ATOM 672 C C . ILE A 1 85 ? -6.007 1.982 5.336 1.00 90.12 85 ILE A C 1
ATOM 674 O O . ILE A 1 85 ? -6.016 0.944 4.673 1.00 90.12 85 ILE A O 1
ATOM 678 N N . LEU A 1 86 ? -5.203 3.004 5.075 1.00 87.94 86 LEU A N 1
ATOM 679 C CA . LEU A 1 86 ? -4.250 3.064 3.978 1.00 87.94 86 LEU A CA 1
ATOM 680 C C . LEU A 1 86 ? -2.837 2.962 4.517 1.00 87.94 86 LEU A C 1
ATOM 682 O O . LEU A 1 86 ? -2.553 3.344 5.646 1.00 87.94 86 LEU A O 1
ATOM 686 N N . ARG A 1 87 ? -1.914 2.501 3.687 1.00 83.50 87 ARG A N 1
ATOM 687 C CA . ARG A 1 87 ? -0.491 2.544 3.999 1.00 83.50 87 ARG A CA 1
ATOM 688 C C . ARG A 1 87 ? 0.031 3.969 3.816 1.00 83.50 87 ARG A C 1
ATOM 690 O O . ARG A 1 87 ? -0.348 4.668 2.886 1.00 83.50 87 ARG A O 1
ATOM 697 N N . GLU A 1 88 ? 0.907 4.414 4.705 1.00 80.62 88 GLU A N 1
ATOM 698 C CA . GLU A 1 88 ? 1.480 5.756 4.604 1.00 80.62 88 GLU A CA 1
ATOM 699 C C . GLU A 1 88 ? 2.579 5.805 3.522 1.00 80.62 88 GLU A C 1
ATOM 701 O O . GLU A 1 88 ? 3.448 4.923 3.460 1.00 80.62 88 GLU A O 1
ATOM 706 N N . GLU A 1 89 ? 2.545 6.849 2.684 1.00 66.94 89 GLU A N 1
ATOM 707 C CA . GLU A 1 89 ? 3.536 7.129 1.629 1.00 66.94 89 GLU A CA 1
ATOM 708 C C . GLU A 1 89 ? 4.915 7.468 2.231 1.00 66.94 89 GLU A C 1
ATOM 710 O O . GLU A 1 89 ? 5.948 7.010 1.746 1.00 66.94 89 GLU A O 1
ATOM 715 N N . LEU A 1 90 ? 4.929 8.222 3.338 1.00 55.75 90 LEU A N 1
ATOM 716 C CA . LEU A 1 90 ? 6.120 8.870 3.909 1.00 55.75 90 LEU A CA 1
ATOM 717 C C . LEU A 1 90 ? 7.109 7.918 4.587 1.00 55.75 90 LEU A C 1
ATOM 719 O O . LEU A 1 90 ? 8.259 8.287 4.829 1.00 55.75 90 LEU A O 1
ATOM 723 N N . ARG A 1 91 ? 6.720 6.665 4.842 1.00 58.22 91 ARG A N 1
ATOM 724 C CA . ARG A 1 91 ? 7.686 5.609 5.163 1.00 58.22 91 ARG A CA 1
ATOM 725 C C . ARG A 1 91 ? 8.289 5.093 3.862 1.00 58.22 91 ARG A C 1
ATOM 727 O O . ARG A 1 91 ? 7.999 3.970 3.442 1.00 58.22 91 ARG A O 1
ATOM 734 N N . GLN A 1 92 ? 9.123 5.933 3.246 1.00 54.69 92 GLN A N 1
ATOM 735 C CA . GLN A 1 92 ? 10.012 5.545 2.157 1.00 54.69 92 GLN A CA 1
ATOM 736 C C . GLN A 1 92 ? 10.818 4.342 2.643 1.00 54.69 92 GLN A C 1
ATOM 738 O O . GLN A 1 92 ? 11.735 4.451 3.453 1.00 54.69 92 GLN A O 1
ATOM 743 N N . THR A 1 93 ? 10.394 3.155 2.226 1.00 60.59 93 THR A N 1
ATOM 744 C CA . THR A 1 93 ? 11.236 1.973 2.356 1.00 60.59 93 THR A CA 1
ATOM 745 C C . THR A 1 93 ? 12.346 2.195 1.347 1.00 60.59 93 THR A C 1
ATOM 747 O O . THR A 1 93 ? 12.038 2.504 0.194 1.00 60.59 93 THR A O 1
ATOM 750 N N . ALA A 1 94 ? 13.604 2.129 1.791 1.00 62.53 94 ALA A N 1
ATOM 751 C CA . ALA A 1 94 ? 14.742 2.270 0.896 1.00 6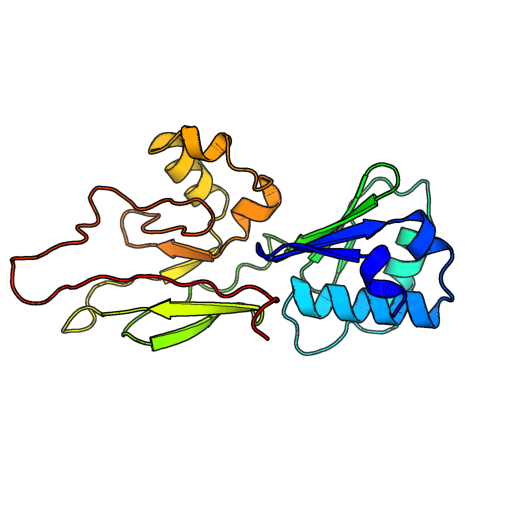2.53 94 ALA A CA 1
ATOM 752 C C . ALA A 1 94 ? 14.538 1.345 -0.310 1.00 62.53 94 ALA A C 1
ATOM 754 O O . ALA A 1 94 ? 14.113 0.194 -0.148 1.00 62.53 94 ALA A O 1
ATOM 755 N N . ALA A 1 95 ? 14.767 1.887 -1.505 1.00 74.31 95 ALA A N 1
ATOM 756 C CA . ALA A 1 95 ? 14.664 1.131 -2.739 1.00 74.31 95 ALA A CA 1
ATOM 757 C C . ALA A 1 95 ? 15.492 -0.152 -2.583 1.00 74.31 95 ALA A C 1
ATOM 759 O O .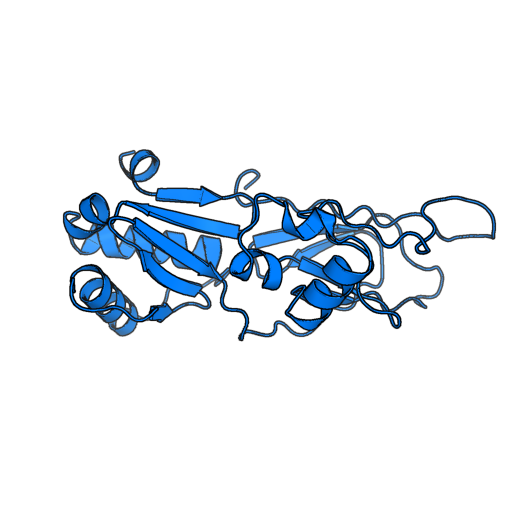 ALA A 1 95 ? 16.661 -0.100 -2.203 1.00 74.31 95 ALA A O 1
ATOM 760 N N . SER A 1 96 ? 14.849 -1.303 -2.761 1.00 77.00 96 SER A N 1
ATOM 761 C CA . SER A 1 96 ? 15.488 -2.600 -2.559 1.00 77.00 96 SER A CA 1
ATOM 762 C C . SER A 1 96 ? 16.062 -3.049 -3.897 1.00 77.00 96 SER A C 1
ATOM 764 O O . SER A 1 96 ? 15.276 -3.323 -4.807 1.00 77.00 96 SER A O 1
ATOM 766 N N . PRO A 1 97 ? 17.393 -3.077 -4.067 1.00 76.31 97 PRO A N 1
ATOM 767 C CA . PRO A 1 97 ? 17.980 -3.521 -5.321 1.00 76.31 97 PRO A CA 1
ATOM 768 C C . PRO A 1 97 ? 17.660 -5.001 -5.546 1.00 76.31 97 PRO A C 1
ATOM 770 O O . PRO A 1 97 ? 17.758 -5.816 -4.626 1.00 76.31 97 PRO A O 1
ATOM 773 N N . ILE A 1 98 ? 17.257 -5.337 -6.768 1.00 73.44 98 ILE A N 1
ATOM 774 C CA . ILE A 1 98 ? 16.982 -6.705 -7.202 1.00 73.44 98 ILE A CA 1
ATOM 775 C C . ILE A 1 98 ? 18.122 -7.133 -8.122 1.00 73.44 98 ILE A C 1
ATOM 777 O O . ILE A 1 98 ? 18.352 -6.505 -9.152 1.00 73.44 98 ILE A O 1
ATOM 781 N N . PHE A 1 99 ? 18.844 -8.182 -7.726 1.00 63.91 99 PHE A N 1
ATOM 782 C CA . PHE A 1 99 ? 20.059 -8.629 -8.417 1.00 63.91 99 PHE A CA 1
ATOM 783 C C . PHE A 1 99 ? 19.896 -9.962 -9.156 1.00 63.91 99 PHE A C 1
ATOM 785 O O . PHE A 1 99 ? 20.658 -10.242 -10.075 1.00 63.91 99 PHE A O 1
ATOM 792 N N . PHE A 1 100 ? 18.939 -10.802 -8.754 1.00 61.72 100 PHE A N 1
ATOM 793 C CA . PHE A 1 100 ? 18.785 -12.163 -9.268 1.00 61.72 100 PHE A CA 1
ATOM 794 C C . PHE A 1 100 ? 17.329 -12.640 -9.168 1.00 61.72 100 PHE A C 1
ATOM 796 O O . PHE A 1 100 ? 16.521 -12.055 -8.441 1.00 61.72 100 PHE A O 1
ATOM 803 N N . ALA A 1 101 ? 17.023 -13.724 -9.885 1.00 66.38 101 ALA A N 1
ATOM 804 C CA . ALA A 1 101 ? 15.732 -14.403 -9.837 1.00 66.38 101 ALA A CA 1
ATOM 805 C C . ALA A 1 101 ? 15.449 -14.961 -8.434 1.00 66.38 101 ALA A C 1
ATOM 807 O O . ALA A 1 101 ? 16.306 -15.595 -7.824 1.00 66.38 101 ALA A O 1
ATOM 808 N N . GLY A 1 102 ? 14.242 -14.782 -7.912 1.00 69.31 102 GLY A N 1
ATOM 809 C CA . GLY A 1 102 ? 13.898 -15.265 -6.578 1.00 69.31 102 GLY A CA 1
ATOM 810 C C . GLY A 1 102 ? 12.655 -14.605 -6.012 1.00 69.31 102 GLY A C 1
ATOM 811 O O . GLY A 1 102 ? 11.905 -13.944 -6.723 1.00 69.31 102 GLY A O 1
ATOM 812 N N . SER A 1 103 ? 12.423 -14.778 -4.712 1.00 73.50 103 SER A N 1
ATOM 813 C CA . SER A 1 103 ? 11.298 -14.141 -4.026 1.00 73.50 103 SER A CA 1
ATOM 814 C C . SER A 1 103 ? 11.772 -13.231 -2.902 1.00 73.50 103 SER A C 1
ATOM 816 O O . SER A 1 103 ? 12.563 -13.660 -2.062 1.00 73.50 103 SER A O 1
ATOM 818 N N . VAL A 1 104 ? 11.234 -12.016 -2.835 1.00 76.12 104 VAL A N 1
ATOM 819 C CA . VAL A 1 104 ? 11.450 -11.080 -1.728 1.00 76.12 104 VAL A CA 1
ATOM 820 C C . VAL A 1 104 ? 10.132 -10.793 -1.020 1.00 76.12 104 VAL A C 1
ATOM 822 O O . VAL A 1 104 ? 9.091 -10.609 -1.650 1.00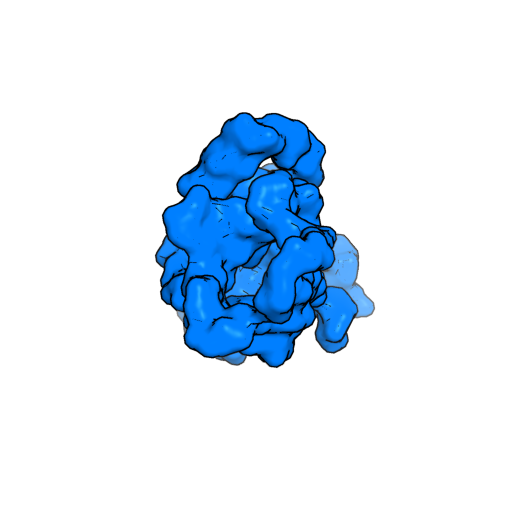 76.12 104 VAL A O 1
ATOM 825 N N . MET A 1 105 ? 10.171 -10.737 0.311 1.00 76.12 105 MET A N 1
ATOM 826 C CA . MET A 1 105 ? 9.058 -10.219 1.101 1.00 76.12 105 MET A CA 1
ATOM 827 C C . MET A 1 105 ? 9.230 -8.709 1.263 1.00 76.12 105 MET A C 1
ATOM 829 O O . MET A 1 105 ? 9.996 -8.240 2.105 1.00 76.12 105 MET A O 1
ATOM 833 N N . TRP A 1 106 ? 8.517 -7.930 0.459 1.00 76.25 106 TRP A N 1
ATOM 834 C CA . TRP A 1 106 ? 8.583 -6.479 0.492 1.00 76.25 106 TRP A CA 1
ATOM 835 C C . TRP A 1 106 ? 7.563 -5.893 1.466 1.00 76.25 106 TRP A C 1
ATOM 837 O O . TRP A 1 106 ? 6.370 -6.216 1.456 1.00 76.25 106 TRP A O 1
ATOM 847 N N . ARG A 1 107 ? 8.059 -5.028 2.360 1.00 73.31 107 ARG A N 1
ATOM 848 C CA . ARG A 1 107 ? 7.276 -4.355 3.415 1.00 73.31 107 ARG A CA 1
ATOM 849 C C . ARG A 1 107 ? 6.445 -5.310 4.292 1.00 73.31 107 ARG A C 1
ATOM 851 O O . ARG A 1 107 ? 5.459 -4.873 4.884 1.00 73.31 107 ARG A O 1
ATOM 858 N N . GLY A 1 108 ? 6.840 -6.585 4.370 1.00 71.19 108 GLY A N 1
ATOM 859 C CA . GLY A 1 108 ? 6.218 -7.626 5.199 1.00 71.19 108 GLY A CA 1
ATOM 860 C C . GLY A 1 108 ? 4.879 -8.178 4.699 1.00 71.19 108 GLY A C 1
ATOM 861 O O . GLY A 1 108 ? 4.309 -9.033 5.377 1.00 71.19 108 GLY A O 1
ATOM 862 N N . ILE A 1 109 ? 4.366 -7.683 3.565 1.00 70.69 109 ILE A N 1
ATOM 863 C CA . ILE A 1 109 ? 3.007 -8.006 3.092 1.00 70.69 109 ILE A CA 1
ATOM 864 C C . ILE A 1 109 ? 2.943 -8.375 1.612 1.00 70.69 109 ILE A C 1
ATOM 866 O O . ILE A 1 109 ? 2.014 -9.060 1.212 1.00 70.69 109 ILE A O 1
ATOM 870 N N . PHE A 1 110 ? 3.909 -7.929 0.808 1.00 72.06 110 PHE A N 1
ATOM 871 C CA . PHE A 1 110 ? 3.961 -8.243 -0.610 1.00 72.06 110 PHE A CA 1
ATOM 872 C C . PHE A 1 110 ? 5.045 -9.285 -0.816 1.00 72.06 110 PHE A C 1
ATOM 874 O O . PHE A 1 110 ? 6.228 -8.991 -0.647 1.00 72.06 110 PHE A O 1
ATOM 881 N N . ARG A 1 111 ? 4.664 -10.503 -1.190 1.00 74.19 111 ARG A N 1
ATOM 882 C CA . ARG A 1 111 ? 5.637 -11.442 -1.748 1.00 74.19 111 ARG A CA 1
ATOM 883 C C . ARG A 1 111 ? 5.798 -11.086 -3.214 1.00 74.19 111 ARG A C 1
ATOM 885 O O . ARG A 1 111 ? 4.850 -11.250 -3.972 1.00 74.19 111 ARG A O 1
ATOM 892 N N . CYS A 1 112 ? 6.971 -10.591 -3.578 1.00 74.25 112 CYS A N 1
ATOM 893 C CA . CYS A 1 112 ? 7.337 -10.310 -4.956 1.00 74.25 112 CYS A CA 1
ATOM 894 C C . CYS A 1 112 ? 8.205 -11.462 -5.435 1.00 74.25 112 CYS A C 1
ATOM 896 O O . CYS A 1 112 ? 9.179 -11.820 -4.772 1.00 74.25 112 CYS A O 1
ATOM 898 N N . THR A 1 113 ? 7.844 -12.050 -6.560 1.00 71.75 113 THR A N 1
ATOM 899 C CA . THR A 1 113 ? 8.654 -13.060 -7.246 1.00 71.75 113 THR A CA 1
ATOM 900 C C . THR A 1 113 ? 9.296 -12.423 -8.462 1.00 71.75 113 THR A C 1
ATOM 902 O O . THR A 1 113 ? 8.738 -11.497 -9.028 1.00 71.75 113 THR A O 1
ATOM 905 N N . PHE A 1 114 ? 10.487 -12.861 -8.828 1.00 72.44 114 PHE A N 1
ATOM 906 C CA . PHE A 1 114 ? 11.196 -12.387 -10.000 1.00 72.44 114 PHE A CA 1
ATOM 907 C C . PHE A 1 114 ? 11.715 -13.613 -10.725 1.00 72.44 114 PHE A C 1
ATOM 909 O O . PHE A 1 114 ? 12.465 -14.408 -10.156 1.00 72.44 114 PHE A O 1
ATOM 916 N N . GLU A 1 115 ? 11.287 -13.773 -11.963 1.00 62.97 115 GLU A N 1
ATOM 917 C CA . GLU A 1 115 ? 11.893 -14.722 -12.884 1.00 62.97 115 GLU A CA 1
ATOM 918 C C . GLU A 1 115 ? 13.040 -13.990 -13.599 1.00 62.97 115 GLU A C 1
ATOM 920 O O . GLU A 1 115 ? 12.959 -12.786 -13.825 1.00 62.97 115 GLU A O 1
ATOM 925 N N . GLY A 1 116 ? 14.162 -14.666 -13.846 1.00 56.81 116 GLY A N 1
ATOM 926 C CA . GLY A 1 116 ? 15.321 -14.057 -14.510 1.00 56.81 116 GLY A CA 1
ATOM 927 C C . GLY A 1 116 ? 16.098 -12.983 -13.720 1.00 56.81 116 GLY A C 1
ATOM 928 O O . GLY A 1 116 ? 15.691 -12.477 -12.677 1.00 56.81 116 GLY A O 1
ATOM 929 N N . GLY A 1 117 ? 17.288 -12.663 -14.226 1.00 50.19 117 GLY A N 1
ATOM 930 C CA . GLY A 1 117 ? 18.174 -11.604 -13.741 1.00 50.19 117 GLY A CA 1
ATOM 931 C C . GLY A 1 117 ? 19.287 -11.358 -14.766 1.00 50.19 117 GLY A C 1
ATOM 932 O O . GLY A 1 117 ? 19.557 -12.250 -15.573 1.00 50.19 117 GLY A O 1
ATOM 933 N N . PRO A 1 118 ? 19.904 -10.168 -14.805 1.00 48.62 118 PRO A N 1
ATOM 934 C CA . PRO A 1 118 ? 20.977 -9.893 -15.753 1.00 48.62 118 PRO A CA 1
ATOM 935 C C . PRO A 1 118 ? 22.198 -10.780 -15.475 1.00 48.62 118 PRO A C 1
ATOM 937 O O . PRO A 1 118 ? 22.727 -10.768 -14.361 1.00 48.62 118 PRO A O 1
ATOM 940 N N . GLU A 1 119 ? 22.685 -11.511 -16.485 1.00 41.97 119 GLU A N 1
ATOM 941 C CA . GLU A 1 119 ? 24.022 -12.113 -16.418 1.00 41.97 119 GLU A CA 1
ATOM 942 C C . GLU A 1 119 ? 25.046 -10.991 -16.179 1.00 41.97 119 GLU A C 1
ATOM 944 O O . GLU A 1 119 ? 25.078 -9.991 -16.896 1.00 41.97 119 GLU A O 1
ATOM 949 N N . GLY A 1 120 ? 25.834 -11.100 -15.107 1.00 47.38 120 GLY A N 1
ATOM 950 C CA . GLY A 1 120 ? 26.800 -10.064 -14.721 1.00 47.38 120 GLY A CA 1
ATOM 951 C C . GLY A 1 120 ? 26.243 -8.902 -13.884 1.00 47.38 120 GLY A C 1
ATOM 952 O O . GLY A 1 120 ? 26.956 -7.925 -13.673 1.00 47.38 120 GLY A O 1
ATOM 953 N N . GLY A 1 121 ? 25.002 -8.978 -13.380 1.00 47.09 121 GLY A N 1
ATOM 954 C CA . GLY A 1 121 ? 24.496 -8.061 -12.342 1.00 47.09 121 GLY A CA 1
ATOM 955 C C . GLY A 1 121 ? 24.213 -6.620 -12.797 1.00 47.09 121 GLY A C 1
ATOM 956 O O . GLY A 1 121 ? 24.088 -5.730 -11.958 1.00 47.09 121 GLY A O 1
ATOM 957 N N . SER A 1 122 ? 24.116 -6.370 -14.108 1.00 46.84 122 SER A N 1
ATOM 958 C CA . SER A 1 122 ? 24.174 -5.012 -14.682 1.00 46.84 122 SER A CA 1
ATOM 959 C C . SER A 1 122 ? 22.831 -4.374 -15.079 1.00 46.84 122 SER A C 1
ATOM 961 O O . SER A 1 122 ? 22.777 -3.487 -15.926 1.00 46.84 122 SER A O 1
ATOM 963 N N . LEU A 1 123 ? 21.723 -4.739 -14.437 1.00 53.47 123 LEU A N 1
ATOM 964 C CA . LEU A 1 123 ? 20.550 -3.859 -14.416 1.00 53.47 123 LEU A CA 1
ATOM 965 C C . LEU A 1 123 ? 20.082 -3.694 -12.979 1.00 53.47 123 LEU A C 1
ATOM 967 O O . LEU A 1 123 ? 19.488 -4.593 -12.392 1.00 53.47 123 LEU A O 1
ATOM 971 N N . LEU A 1 124 ? 20.372 -2.514 -12.428 1.00 54.56 124 LEU A N 1
ATOM 972 C CA . LEU A 1 124 ? 19.911 -2.045 -11.126 1.00 54.56 124 LEU A CA 1
ATOM 973 C C . LEU A 1 124 ? 18.403 -1.787 -11.190 1.00 54.56 124 LEU A C 1
ATOM 975 O O . LEU A 1 124 ? 17.956 -0.642 -11.171 1.00 54.56 124 LEU A O 1
ATOM 979 N N . THR A 1 125 ? 17.608 -2.849 -11.309 1.00 71.38 125 THR A N 1
ATOM 980 C CA . THR A 1 125 ? 16.179 -2.729 -11.062 1.00 71.38 125 THR A CA 1
ATOM 981 C C . THR A 1 125 ?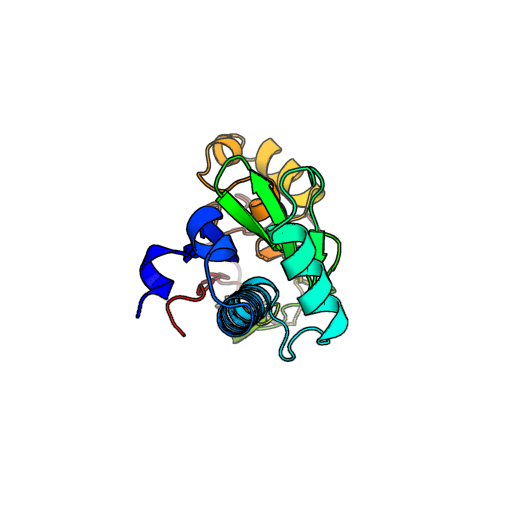 15.962 -2.641 -9.563 1.00 71.38 125 THR A C 1
ATOM 983 O O . THR A 1 125 ? 16.393 -3.518 -8.813 1.00 71.38 125 THR A O 1
ATOM 986 N N . ALA A 1 126 ? 15.323 -1.572 -9.113 1.00 80.38 126 ALA A N 1
ATOM 987 C CA . ALA A 1 126 ? 15.019 -1.371 -7.712 1.00 80.38 126 ALA A CA 1
ATOM 988 C C . ALA A 1 126 ? 13.523 -1.556 -7.472 1.00 80.38 126 ALA A C 1
ATOM 990 O O . ALA A 1 126 ? 12.685 -0.999 -8.182 1.00 80.38 126 ALA A O 1
ATOM 991 N N . LEU A 1 127 ? 13.193 -2.327 -6.442 1.00 82.00 127 LEU A N 1
ATOM 992 C CA . LEU A 1 127 ? 11.840 -2.445 -5.934 1.00 82.00 127 LEU A CA 1
ATOM 993 C C . LEU A 1 127 ? 11.579 -1.306 -4.945 1.00 82.00 127 LEU A C 1
ATOM 995 O O . LEU A 1 127 ? 12.207 -1.219 -3.885 1.00 82.00 127 LEU A O 1
ATOM 999 N N . ALA A 1 128 ? 10.641 -0.434 -5.287 1.00 86.44 128 ALA A N 1
ATOM 1000 C CA . ALA A 1 128 ? 10.308 0.755 -4.512 1.00 86.44 128 ALA A CA 1
ATOM 1001 C C . ALA A 1 128 ? 8.792 1.022 -4.579 1.00 86.44 128 ALA A C 1
ATOM 1003 O O . ALA A 1 128 ? 8.103 0.432 -5.415 1.00 86.44 128 ALA A O 1
ATOM 1004 N N . PRO A 1 129 ? 8.220 1.865 -3.697 1.00 88.12 129 PRO A N 1
ATOM 1005 C CA . PRO A 1 129 ? 6.837 2.291 -3.883 1.00 88.12 129 PRO A CA 1
ATOM 1006 C C . PRO A 1 129 ? 6.715 3.120 -5.169 1.00 88.12 129 PRO A C 1
ATOM 1008 O O . PRO A 1 129 ? 7.622 3.891 -5.482 1.00 88.12 129 PRO A O 1
ATOM 1011 N N . LEU A 1 130 ? 5.589 2.999 -5.880 1.00 88.44 130 LEU A N 1
ATOM 1012 C CA . LEU A 1 130 ? 5.330 3.747 -7.115 1.00 88.44 130 LEU A CA 1
ATOM 1013 C C . LEU A 1 130 ? 5.525 5.259 -6.922 1.00 88.44 130 LEU A C 1
ATOM 1015 O O . LEU A 1 130 ? 6.175 5.930 -7.727 1.00 88.44 130 LEU A O 1
ATOM 1019 N N . GLY A 1 131 ? 4.976 5.789 -5.827 1.00 89.62 131 GLY A N 1
ATOM 1020 C CA . GLY A 1 131 ? 5.071 7.196 -5.466 1.00 89.62 131 GLY A CA 1
ATOM 1021 C C . GLY A 1 131 ? 4.499 8.146 -6.523 1.00 89.62 131 GLY A C 1
ATOM 1022 O O . GLY A 1 131 ? 4.010 7.760 -7.586 1.00 89.62 131 GLY A O 1
ATOM 1023 N N . ARG A 1 132 ? 4.541 9.446 -6.220 1.00 91.06 132 ARG A N 1
ATOM 1024 C CA . ARG A 1 132 ? 3.936 10.474 -7.089 1.00 91.06 132 ARG A CA 1
ATOM 1025 C C . ARG A 1 132 ? 4.635 10.588 -8.435 1.00 91.06 132 ARG A C 1
ATOM 1027 O O . ARG A 1 132 ? 3.971 10.764 -9.450 1.00 91.06 132 ARG A O 1
ATOM 1034 N N . LYS A 1 133 ? 5.967 10.470 -8.431 1.00 90.50 133 LYS A N 1
ATOM 1035 C CA . LYS A 1 133 ? 6.789 10.537 -9.646 1.00 90.50 133 LYS A CA 1
ATOM 1036 C C . LYS A 1 133 ? 6.481 9.371 -10.585 1.00 90.50 133 LYS A C 1
ATOM 1038 O O . LYS A 1 133 ? 6.216 9.608 -11.757 1.00 90.50 133 LYS A O 1
ATOM 1043 N N . GLY A 1 134 ? 6.448 8.142 -10.062 1.00 90.00 134 GLY A N 1
ATOM 1044 C CA . GLY A 1 134 ? 6.126 6.968 -10.866 1.00 90.00 134 GLY A CA 1
ATOM 1045 C C . GLY A 1 134 ? 4.683 6.986 -11.368 1.00 90.00 134 GLY A C 1
ATOM 1046 O O . GLY A 1 134 ? 4.445 6.699 -12.534 1.00 90.00 134 GLY A O 1
ATOM 1047 N N . TRP A 1 135 ? 3.724 7.420 -10.543 1.00 92.50 135 TRP A N 1
ATOM 1048 C CA . TRP A 1 135 ? 2.339 7.599 -10.991 1.00 92.50 135 TRP A CA 1
ATOM 1049 C C . TRP A 1 135 ? 2.215 8.617 -12.132 1.00 92.50 135 TRP A C 1
ATOM 1051 O O . TRP A 1 135 ? 1.524 8.360 -13.112 1.00 92.50 135 TRP A O 1
ATOM 1061 N N . ALA A 1 136 ? 2.893 9.765 -12.028 1.00 92.38 136 ALA A N 1
ATOM 1062 C CA . ALA A 1 136 ? 2.876 10.781 -13.079 1.00 92.38 136 ALA A CA 1
ATOM 1063 C C . ALA A 1 136 ? 3.448 10.249 -14.403 1.00 92.38 136 ALA A C 1
ATOM 1065 O O . ALA A 1 136 ? 2.870 10.513 -15.455 1.00 92.38 136 ALA A O 1
ATOM 1066 N N . GLN A 1 137 ? 4.529 9.462 -14.343 1.00 91.25 137 GLN A N 1
ATOM 1067 C CA . GLN A 1 137 ? 5.087 8.775 -15.509 1.00 91.25 137 GLN A CA 1
ATOM 1068 C C . GLN A 1 137 ? 4.077 7.791 -16.118 1.00 91.25 137 GLN A C 1
ATOM 1070 O O . GLN A 1 137 ? 3.791 7.876 -17.309 1.00 91.25 137 GLN A O 1
ATOM 1075 N N . LEU A 1 138 ? 3.482 6.916 -15.299 1.00 90.81 138 LEU A N 1
ATOM 1076 C CA . LEU A 1 138 ? 2.476 5.942 -15.741 1.00 90.81 138 LEU A CA 1
ATOM 1077 C C . LEU A 1 138 ? 1.313 6.607 -16.461 1.00 90.81 138 LEU A C 1
ATOM 1079 O O . LEU A 1 138 ? 0.916 6.180 -17.531 1.00 90.81 138 LEU A O 1
ATOM 1083 N N . VAL A 1 139 ? 0.782 7.673 -15.877 1.00 92.00 139 VAL A N 1
ATOM 1084 C CA . VAL A 1 139 ? -0.359 8.401 -16.424 1.00 92.00 139 VAL A CA 1
ATOM 1085 C C . VAL A 1 139 ? -0.015 9.142 -17.719 1.00 92.00 139 VAL A C 1
ATOM 1087 O O . VAL A 1 139 ? -0.899 9.353 -18.549 1.00 92.00 139 VAL A O 1
ATOM 1090 N N . HIS A 1 140 ? 1.239 9.561 -17.891 1.00 90.94 140 HIS A N 1
ATOM 1091 C CA . HIS A 1 140 ? 1.707 10.174 -19.131 1.00 90.94 140 HIS A CA 1
ATOM 1092 C C . HIS A 1 140 ? 1.837 9.142 -20.258 1.00 90.94 140 HIS A C 1
ATOM 1094 O O . HIS A 1 140 ? 1.384 9.393 -21.371 1.00 90.94 140 HIS A O 1
ATOM 1100 N N . GLU A 1 141 ? 2.424 7.981 -19.967 1.00 88.31 141 GLU A N 1
ATOM 1101 C CA . GLU A 1 141 ? 2.652 6.918 -20.952 1.00 88.31 141 GLU A CA 1
ATOM 1102 C C . GLU A 1 141 ? 1.399 6.080 -21.243 1.00 88.31 141 GLU A C 1
ATOM 1104 O O . GLU A 1 141 ? 1.222 5.581 -22.356 1.00 88.31 141 GLU A O 1
ATOM 1109 N N . GLN A 1 142 ? 0.543 5.915 -20.234 1.00 88.75 142 GLN A N 1
ATOM 1110 C CA . GLN A 1 142 ? -0.634 5.058 -20.236 1.00 88.75 142 GLN A CA 1
ATOM 1111 C C . GLN A 1 142 ? -1.803 5.727 -19.469 1.00 88.75 142 GLN A C 1
ATOM 1113 O O . GLN A 1 142 ? -2.088 5.383 -18.314 1.00 88.75 142 GLN A O 1
ATOM 1118 N N . PRO A 1 143 ? -2.498 6.714 -20.073 1.00 89.38 143 PRO A N 1
ATOM 1119 C CA . PRO A 1 143 ? -3.552 7.484 -19.405 1.00 89.38 143 PRO A CA 1
ATOM 1120 C C . PRO A 1 143 ? -4.707 6.646 -18.844 1.00 89.38 143 PRO A C 1
ATOM 1122 O O . PRO A 1 143 ? -5.326 7.049 -17.856 1.00 89.38 143 PRO A O 1
ATOM 1125 N N . GLU A 1 144 ? -4.988 5.480 -19.430 1.00 87.94 144 GLU A N 1
ATOM 1126 C CA . GLU A 1 144 ? -6.033 4.554 -18.990 1.00 87.94 144 GLU A CA 1
ATOM 1127 C C . GLU A 1 144 ? -5.801 3.983 -17.584 1.00 87.94 144 GLU A C 1
ATOM 1129 O O . GLU A 1 144 ? -6.756 3.545 -16.946 1.00 87.94 144 GLU A O 1
ATOM 1134 N N . VAL A 1 145 ? -4.581 4.070 -17.039 1.00 86.50 145 VAL A N 1
ATOM 1135 C CA . VAL A 1 145 ? -4.286 3.713 -15.639 1.00 86.50 145 VAL A CA 1
ATOM 1136 C C . VAL A 1 145 ? -5.126 4.544 -14.655 1.00 86.50 145 VAL A C 1
ATOM 1138 O O . VAL A 1 145 ? -5.464 4.066 -13.567 1.00 86.50 145 VAL A O 1
ATOM 1141 N N . ARG A 1 146 ? -5.542 5.762 -15.041 1.00 85.88 146 ARG A N 1
ATOM 1142 C CA . ARG A 1 146 ? -6.477 6.587 -14.252 1.00 85.88 146 ARG A CA 1
ATOM 1143 C C . ARG A 1 146 ? -7.849 5.937 -14.064 1.00 85.88 146 ARG A C 1
ATOM 1145 O O . ARG A 1 146 ? -8.516 6.250 -13.087 1.00 85.88 146 ARG A O 1
ATOM 1152 N N . ASN A 1 147 ? -8.246 5.046 -14.971 1.00 86.00 147 ASN A N 1
ATOM 1153 C CA . ASN A 1 147 ? -9.520 4.328 -14.916 1.00 86.00 147 ASN A CA 1
ATOM 1154 C C . ASN A 1 147 ? -9.419 3.029 -14.101 1.00 86.00 147 ASN A C 1
ATOM 1156 O O . ASN A 1 147 ? -10.370 2.251 -14.067 1.00 86.00 147 ASN A O 1
ATOM 1160 N N . SER A 1 148 ? -8.269 2.755 -13.475 1.00 83.69 148 SER A N 1
ATOM 1161 C CA . SER A 1 148 ? -8.136 1.604 -12.584 1.00 83.69 148 SER A CA 1
ATOM 1162 C C . SER A 1 148 ? -9.046 1.750 -11.360 1.00 83.69 148 SER A C 1
ATOM 1164 O O . SER A 1 148 ? -9.232 2.840 -10.823 1.00 83.69 148 SER A O 1
ATOM 1166 N N . ASN A 1 149 ? -9.552 0.626 -10.849 1.00 82.75 149 ASN A N 1
ATOM 1167 C CA . ASN A 1 149 ? -10.337 0.582 -9.607 1.00 82.75 149 ASN A CA 1
ATOM 1168 C C . ASN A 1 149 ? -9.482 0.806 -8.341 1.00 82.75 149 ASN A C 1
ATOM 1170 O O . ASN A 1 149 ? -9.940 0.569 -7.223 1.00 82.75 149 ASN A O 1
ATOM 1174 N N . ILE A 1 150 ? -8.220 1.214 -8.497 1.00 82.75 150 ILE A N 1
ATOM 1175 C CA . ILE A 1 150 ? -7.295 1.441 -7.393 1.00 82.75 150 ILE A CA 1
ATOM 1176 C C . ILE A 1 150 ? -7.299 2.928 -7.061 1.00 82.75 150 ILE A C 1
ATOM 1178 O O . ILE A 1 150 ? -6.886 3.765 -7.861 1.00 82.75 150 ILE A O 1
ATOM 1182 N N . ALA A 1 151 ? -7.718 3.258 -5.839 1.00 85.00 151 ALA A N 1
ATOM 1183 C CA . ALA A 1 151 ? -7.694 4.632 -5.360 1.00 85.00 151 ALA A CA 1
ATOM 1184 C C . ALA A 1 151 ? -6.271 5.213 -5.415 1.00 85.00 151 ALA A C 1
ATOM 1186 O O . ALA A 1 151 ? -5.302 4.559 -5.020 1.00 85.00 151 ALA A O 1
ATOM 1187 N N . TYR A 1 152 ? -6.146 6.472 -5.838 1.00 88.19 152 TYR A N 1
ATOM 1188 C CA . TYR A 1 152 ? -4.855 7.146 -6.006 1.00 88.19 152 TYR A CA 1
ATOM 1189 C C . TYR A 1 152 ? -3.907 7.010 -4.792 1.00 88.19 152 TYR A C 1
ATOM 1191 O O . TYR A 1 152 ? -2.758 6.617 -4.994 1.00 88.19 152 TYR A O 1
ATOM 1199 N N . PRO A 1 153 ? -4.343 7.219 -3.529 1.00 86.56 153 PRO A N 1
ATOM 1200 C CA . PRO A 1 153 ? -3.469 7.034 -2.367 1.00 86.56 153 PRO A CA 1
ATOM 1201 C C . PRO A 1 153 ? -2.927 5.606 -2.214 1.00 86.56 153 PRO A C 1
ATOM 1203 O O . PRO A 1 153 ? -1.791 5.427 -1.781 1.00 86.56 153 PRO A O 1
ATOM 1206 N N . VAL A 1 154 ? -3.713 4.590 -2.593 1.00 84.81 154 VAL A N 1
ATOM 1207 C CA . VAL A 1 154 ? -3.273 3.186 -2.607 1.00 84.81 154 VAL A CA 1
ATOM 1208 C C . VAL A 1 154 ? -2.221 3.005 -3.690 1.00 84.81 154 VAL A C 1
ATOM 1210 O O . VAL A 1 154 ? -1.154 2.457 -3.407 1.00 84.81 154 VAL A O 1
ATOM 1213 N N . ALA A 1 155 ? -2.486 3.530 -4.892 1.00 88.56 155 ALA A N 1
ATOM 1214 C CA . ALA A 1 155 ? -1.602 3.401 -6.042 1.00 88.56 155 ALA A CA 1
ATOM 1215 C C . ALA A 1 155 ? -0.178 3.890 -5.744 1.00 88.56 155 ALA A C 1
ATOM 1217 O O . ALA A 1 155 ? 0.788 3.210 -6.080 1.00 88.56 155 ALA A O 1
ATOM 1218 N N . LEU A 1 156 ? -0.035 5.006 -5.019 1.00 89.44 156 LEU A N 1
ATOM 1219 C CA . LEU A 1 156 ? 1.270 5.547 -4.614 1.00 89.44 156 LEU A CA 1
ATOM 1220 C C . LEU A 1 156 ? 2.099 4.589 -3.745 1.00 89.44 156 LEU A C 1
ATOM 1222 O O . LEU A 1 156 ? 3.325 4.689 -3.711 1.00 89.44 156 LEU A O 1
ATOM 1226 N N . THR A 1 157 ? 1.447 3.679 -3.024 1.00 85.12 157 THR A N 1
ATOM 1227 C CA . THR A 1 157 ? 2.107 2.747 -2.098 1.00 85.12 157 THR A CA 1
ATOM 1228 C C . THR A 1 157 ? 2.359 1.370 -2.689 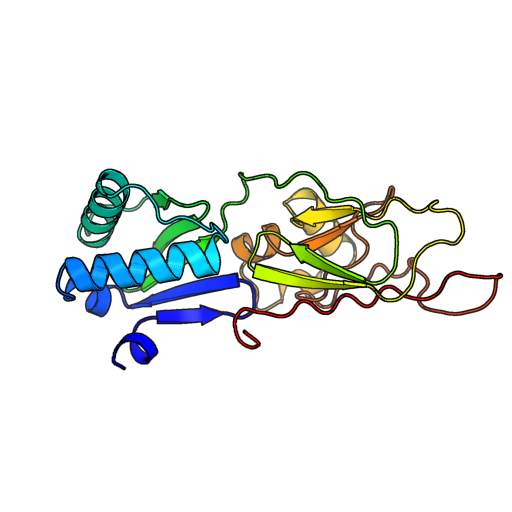1.00 85.12 157 THR A C 1
ATOM 1230 O O . THR A 1 157 ? 3.061 0.571 -2.055 1.00 85.12 157 THR A O 1
ATOM 1233 N N . LEU A 1 158 ? 1.812 1.109 -3.880 1.00 84.81 158 LEU A N 1
ATOM 1234 C CA . LEU A 1 158 ? 1.988 -0.150 -4.579 1.00 84.81 158 LEU A CA 1
ATOM 1235 C C . LEU A 1 158 ? 3.465 -0.384 -4.890 1.00 84.81 158 LEU A C 1
ATOM 1237 O O . LEU A 1 158 ? 4.193 0.566 -5.199 1.00 84.81 158 LEU A O 1
ATOM 1241 N N . PRO A 1 159 ? 3.916 -1.641 -4.823 1.00 84.12 159 PRO A N 1
ATOM 1242 C CA . PRO A 1 159 ? 5.245 -1.982 -5.285 1.00 84.12 159 PRO A CA 1
ATOM 1243 C C . PRO A 1 159 ? 5.355 -1.757 -6.793 1.00 84.12 159 PRO A C 1
ATOM 1245 O O . PRO A 1 159 ? 4.486 -2.168 -7.564 1.00 84.12 159 PRO A O 1
ATOM 1248 N N . ALA A 1 160 ? 6.457 -1.138 -7.191 1.00 85.56 160 ALA A N 1
ATOM 1249 C CA . ALA A 1 160 ? 6.822 -0.906 -8.573 1.00 85.56 160 ALA A CA 1
ATOM 1250 C C . ALA A 1 160 ? 8.304 -1.233 -8.774 1.00 85.56 160 ALA A C 1
ATOM 1252 O O . ALA A 1 160 ? 9.135 -1.026 -7.881 1.00 85.56 160 ALA A O 1
ATOM 1253 N N . LEU A 1 161 ? 8.623 -1.756 -9.953 1.00 83.25 161 LEU A N 1
ATOM 1254 C CA . LEU A 1 161 ? 10.000 -1.918 -10.397 1.00 83.25 161 LEU A CA 1
ATOM 1255 C C . LEU A 1 161 ? 10.452 -0.657 -11.120 1.00 83.25 161 LEU A C 1
ATOM 1257 O O . LEU A 1 161 ? 9.726 -0.134 -11.965 1.00 83.25 161 LEU A O 1
ATOM 1261 N N . PHE A 1 162 ? 11.656 -0.200 -10.800 1.00 82.88 162 PHE A N 1
ATOM 1262 C CA . PHE A 1 162 ? 12.288 0.967 -11.405 1.00 82.88 162 PHE A CA 1
ATOM 1263 C C . PHE A 1 162 ? 13.634 0.594 -12.004 1.00 82.88 162 PHE A C 1
ATOM 1265 O O . PHE A 1 162 ? 14.367 -0.168 -11.386 1.00 82.88 162 PHE A O 1
ATOM 1272 N N . ASP A 1 163 ? 13.986 1.176 -13.145 1.00 80.69 163 ASP A N 1
ATOM 1273 C CA . ASP A 1 163 ? 15.352 1.217 -13.669 1.00 80.69 163 ASP A CA 1
ATOM 1274 C C . ASP A 1 163 ? 15.831 2.675 -13.792 1.00 80.69 163 ASP A C 1
ATOM 1276 O O . ASP A 1 163 ? 15.182 3.612 -13.320 1.00 80.69 163 ASP A O 1
ATOM 1280 N N . VAL A 1 164 ? 16.967 2.886 -14.458 1.00 80.81 164 VAL A N 1
ATOM 1281 C CA . VAL A 1 164 ? 17.529 4.225 -14.699 1.00 80.81 164 VAL A CA 1
ATOM 1282 C C . VAL A 1 164 ? 16.615 5.150 -15.522 1.00 80.81 164 VAL A C 1
ATOM 1284 O O . VAL A 1 164 ? 16.795 6.363 -15.477 1.00 80.81 164 VAL A O 1
ATOM 1287 N N . ARG A 1 165 ? 15.635 4.605 -16.260 1.00 80.88 165 ARG A N 1
ATOM 1288 C CA . ARG A 1 165 ? 14.659 5.352 -17.076 1.00 80.88 165 ARG A CA 1
ATOM 1289 C C . ARG A 1 165 ? 13.327 5.583 -16.352 1.00 80.88 165 ARG A C 1
ATOM 1291 O O . ARG A 1 165 ? 12.447 6.241 -16.900 1.00 80.88 165 ARG A O 1
ATOM 1298 N N . GLY A 1 166 ? 13.157 5.059 -15.139 1.00 85.62 166 GLY A N 1
ATOM 1299 C CA . GLY A 1 166 ? 11.935 5.211 -14.349 1.00 85.62 166 GLY A CA 1
ATOM 1300 C C . GLY A 1 166 ? 11.162 3.906 -14.206 1.00 85.62 166 GLY A C 1
ATOM 1301 O O . GLY A 1 166 ? 11.761 2.844 -14.046 1.00 85.62 166 GLY A O 1
ATOM 1302 N N . VAL A 1 167 ? 9.830 3.978 -14.195 1.00 88.06 167 VAL A N 1
ATOM 1303 C CA . VAL A 1 167 ? 8.990 2.809 -13.893 1.00 88.06 167 VAL A CA 1
ATOM 1304 C C . VAL A 1 167 ? 9.083 1.773 -15.012 1.00 88.06 167 VAL A C 1
ATOM 1306 O O . VAL A 1 167 ? 8.987 2.099 -16.189 1.00 88.06 167 VAL A O 1
ATOM 1309 N N . VAL A 1 168 ? 9.279 0.514 -14.634 1.00 83.25 168 VAL A N 1
ATOM 1310 C CA . VAL A 1 168 ? 9.375 -0.637 -15.538 1.00 83.25 168 VAL A CA 1
ATOM 1311 C C . VAL A 1 168 ? 8.083 -1.445 -15.508 1.00 83.25 168 VAL A C 1
ATOM 1313 O O . VAL A 1 168 ? 7.527 -1.775 -16.553 1.00 83.25 168 VAL A O 1
ATOM 1316 N N . ASN A 1 169 ? 7.599 -1.766 -14.308 1.00 82.00 169 ASN A N 1
ATOM 1317 C CA . ASN A 1 169 ? 6.479 -2.681 -14.120 1.00 82.00 169 ASN A CA 1
ATOM 1318 C C . ASN A 1 169 ? 5.690 -2.350 -12.844 1.00 82.00 169 ASN A C 1
ATOM 1320 O O . ASN A 1 169 ? 6.277 -2.117 -11.783 1.00 82.00 169 ASN A O 1
ATOM 1324 N N . VAL A 1 170 ? 4.356 -2.352 -12.965 1.00 83.88 170 VAL A N 1
ATOM 1325 C CA . VAL A 1 170 ? 3.391 -2.226 -11.858 1.00 83.88 170 VAL A CA 1
ATOM 1326 C C . VAL A 1 170 ? 2.211 -3.175 -12.118 1.00 83.88 170 VAL A C 1
ATOM 1328 O O . VAL A 1 170 ? 1.209 -2.772 -12.713 1.00 83.88 170 VAL A O 1
ATOM 1331 N N . PRO A 1 171 ? 2.281 -4.444 -11.680 1.00 77.25 171 PRO A N 1
ATOM 1332 C CA . PRO A 1 171 ? 1.306 -5.472 -12.056 1.00 77.25 171 PRO A CA 1
ATOM 1333 C C . PRO A 1 171 ? -0.110 -5.178 -11.587 1.00 77.25 171 PRO A C 1
ATOM 1335 O O . PRO A 1 171 ? -1.060 -5.414 -12.316 1.00 77.25 171 PRO A O 1
ATOM 1338 N N . HIS A 1 172 ? -0.257 -4.584 -10.403 1.00 78.19 172 HIS A N 1
ATOM 1339 C CA . HIS A 1 172 ? -1.557 -4.183 -9.860 1.00 78.19 172 HIS A CA 1
ATOM 1340 C C . HIS A 1 172 ? -2.299 -3.165 -10.744 1.00 78.19 172 HIS A C 1
ATOM 1342 O O . HIS A 1 172 ? -3.513 -3.043 -10.646 1.00 78.19 172 HIS A O 1
ATOM 1348 N N . LEU A 1 173 ? -1.572 -2.424 -11.585 1.00 82.62 173 LEU A N 1
ATOM 1349 C CA . LEU A 1 173 ? -2.125 -1.465 -12.543 1.00 82.62 173 LEU A CA 1
ATOM 1350 C C . LEU A 1 173 ? -2.051 -1.987 -13.986 1.00 82.62 173 LEU A C 1
ATOM 1352 O O . LEU A 1 173 ? -2.298 -1.224 -14.913 1.00 82.62 173 LEU A O 1
ATOM 1356 N N . ASN A 1 174 ? -1.687 -3.262 -14.181 1.00 80.25 174 ASN A N 1
ATOM 1357 C CA . ASN A 1 174 ? -1.421 -3.874 -15.485 1.00 80.25 174 ASN A CA 1
ATOM 1358 C C . ASN A 1 174 ? -0.441 -3.068 -16.357 1.00 80.25 174 ASN A C 1
ATOM 1360 O O . ASN A 1 174 ? -0.513 -3.109 -17.583 1.00 80.25 174 ASN A O 1
ATOM 1364 N N . TYR A 1 175 ? 0.487 -2.344 -15.726 1.00 81.75 175 TYR A N 1
ATOM 1365 C CA . TYR A 1 175 ? 1.450 -1.510 -16.432 1.00 81.75 175 TYR A CA 1
ATOM 1366 C C . TYR A 1 175 ? 2.767 -2.258 -16.652 1.00 81.75 175 TYR A C 1
ATOM 1368 O O . TYR A 1 175 ? 3.382 -2.769 -15.709 1.00 81.75 175 TYR A O 1
ATOM 1376 N N . ASN A 1 176 ? 3.217 -2.248 -17.904 1.00 80.88 176 ASN A N 1
ATOM 1377 C CA . ASN A 1 176 ? 4.544 -2.662 -18.342 1.00 80.88 176 ASN A CA 1
ATOM 1378 C C . ASN A 1 176 ? 5.062 -1.630 -19.338 1.00 80.88 176 ASN A C 1
ATOM 1380 O O . ASN A 1 176 ? 4.379 -1.324 -20.319 1.00 80.88 176 ASN A O 1
ATOM 1384 N N . ARG A 1 177 ? 6.271 -1.113 -19.116 1.00 80.88 177 ARG A N 1
ATOM 1385 C CA . ARG A 1 177 ? 6.871 -0.159 -20.047 1.00 80.88 177 ARG A CA 1
ATOM 1386 C C . ARG A 1 177 ? 7.157 -0.852 -21.385 1.00 80.88 177 ARG A C 1
ATOM 1388 O O . ARG A 1 177 ? 7.800 -1.897 -21.421 1.00 80.88 177 ARG A O 1
ATOM 1395 N N . LYS A 1 178 ? 6.669 -0.285 -22.494 1.00 72.06 178 LYS A N 1
ATOM 1396 C CA . LYS A 1 178 ? 6.662 -0.931 -23.828 1.00 72.06 178 LYS A CA 1
ATOM 1397 C C . LYS A 1 178 ? 8.056 -1.213 -24.399 1.00 72.06 178 LYS A C 1
ATOM 1399 O O . LYS A 1 178 ? 8.230 -2.167 -25.144 1.00 72.06 178 LYS A O 1
ATOM 1404 N N . ASP A 1 179 ? 9.035 -0.378 -24.061 1.00 66.75 179 ASP A N 1
ATOM 1405 C CA . ASP A 1 179 ? 10.438 -0.516 -24.476 1.00 66.75 179 ASP A CA 1
ATOM 1406 C C . ASP A 1 179 ? 11.237 -1.476 -23.572 1.00 66.75 179 ASP A C 1
ATOM 1408 O O . ASP A 1 179 ? 12.424 -1.730 -23.802 1.00 66.75 179 ASP A O 1
ATOM 1412 N N . TYR A 1 180 ? 10.595 -2.007 -22.528 1.00 59.88 180 TYR A N 1
ATOM 1413 C CA . TYR A 1 180 ? 11.134 -3.065 -21.698 1.00 59.88 180 TYR A CA 1
ATOM 1414 C C . TYR A 1 180 ? 10.827 -4.397 -22.383 1.00 59.88 180 TYR A C 1
ATOM 1416 O O . TYR A 1 180 ? 9.800 -5.035 -22.152 1.00 59.88 180 TYR A O 1
ATOM 1424 N N . ASN A 1 181 ? 11.705 -4.755 -23.322 1.00 47.31 181 ASN A N 1
ATOM 1425 C CA . ASN A 1 181 ? 11.504 -5.878 -24.223 1.00 47.31 181 ASN A CA 1
ATOM 1426 C C . ASN A 1 181 ? 11.339 -7.187 -23.432 1.00 47.31 181 ASN A C 1
ATOM 1428 O O . ASN A 1 181 ? 12.275 -7.715 -22.832 1.00 47.31 181 ASN A O 1
ATOM 1432 N N . THR A 1 182 ? 10.120 -7.710 -23.450 1.00 43.53 182 THR A N 1
ATOM 1433 C CA . THR A 1 182 ? 9.721 -9.008 -22.910 1.00 43.53 182 THR A CA 1
ATOM 1434 C C . THR A 1 182 ? 9.815 -10.055 -24.023 1.00 43.53 182 THR A C 1
ATOM 1436 O O . THR A 1 182 ? 8.842 -10.718 -24.356 1.00 43.53 182 THR A O 1
ATOM 1439 N N . GLY A 1 183 ? 10.988 -10.220 -24.646 1.00 33.59 183 GLY A N 1
ATOM 1440 C CA . GLY A 1 183 ? 11.160 -11.263 -25.661 1.00 33.59 183 GLY A CA 1
ATOM 1441 C C . GLY A 1 183 ? 12.472 -11.232 -26.442 1.00 33.59 183 GLY A C 1
ATOM 1442 O O . GLY A 1 183 ? 12.745 -10.274 -27.145 1.00 33.59 183 GLY A O 1
ATOM 1443 N N . LEU A 1 184 ? 13.224 -12.334 -26.318 1.00 35.34 184 LEU A N 1
ATOM 1444 C CA . LEU A 1 184 ? 14.066 -13.010 -27.323 1.00 35.34 184 LEU A CA 1
ATOM 1445 C C . LEU A 1 184 ? 14.972 -12.192 -28.277 1.00 35.34 184 LEU A C 1
ATOM 1447 O O . LEU A 1 184 ? 14.533 -11.370 -29.069 1.00 35.34 184 LEU A O 1
ATOM 1451 N N . ASN A 1 185 ? 16.228 -12.659 -28.319 1.00 27.80 185 ASN A N 1
ATOM 1452 C CA . ASN A 1 185 ? 17.252 -12.503 -29.363 1.00 27.80 185 ASN A CA 1
ATOM 1453 C C . ASN A 1 185 ? 18.162 -11.271 -29.307 1.00 27.80 185 ASN A C 1
ATOM 1455 O O . ASN A 1 185 ? 18.289 -10.508 -30.256 1.00 27.80 185 ASN A O 1
ATOM 1459 N N . SER A 1 186 ? 18.925 -11.185 -28.221 1.00 26.48 186 SER A N 1
ATOM 1460 C CA . SER A 1 186 ? 20.393 -11.076 -28.249 1.00 26.48 186 SER A CA 1
ATOM 1461 C C . SER A 1 186 ? 20.877 -11.639 -26.913 1.00 26.48 186 SER A C 1
ATOM 1463 O O . SER A 1 186 ? 20.516 -11.107 -25.874 1.00 26.48 186 SER A O 1
ATOM 1465 N N . THR A 1 187 ? 21.534 -12.794 -26.947 1.00 28.06 187 THR A N 1
ATOM 1466 C CA . THR A 1 187 ? 22.209 -13.516 -25.853 1.00 28.06 187 THR A CA 1
ATOM 1467 C C . THR A 1 187 ? 21.976 -12.975 -24.420 1.00 28.06 187 THR A C 1
ATOM 1469 O O . THR A 1 187 ? 22.660 -12.066 -23.963 1.00 28.06 187 THR A O 1
ATOM 1472 N N . ASN A 1 188 ? 21.024 -13.620 -23.725 1.00 26.97 188 ASN A N 1
ATOM 1473 C CA . ASN A 1 188 ? 20.916 -13.777 -22.259 1.00 26.97 188 ASN A CA 1
ATOM 1474 C C . ASN A 1 188 ? 20.186 -12.735 -21.385 1.00 26.97 188 ASN A C 1
ATOM 1476 O O . ASN A 1 188 ? 20.567 -12.517 -20.237 1.00 26.97 188 ASN A O 1
ATOM 1480 N N . LEU A 1 189 ? 19.047 -12.189 -21.825 1.00 29.14 189 LEU A N 1
ATOM 1481 C CA . LEU A 1 189 ? 18.102 -11.517 -20.913 1.00 29.14 189 LEU A CA 1
ATOM 1482 C C . LEU A 1 189 ? 16.667 -12.025 -21.130 1.00 29.14 189 LEU A C 1
ATOM 1484 O O . LEU A 1 189 ? 16.093 -11.858 -22.206 1.00 29.14 189 LEU A O 1
ATOM 1488 N N . LYS A 1 190 ? 16.084 -12.672 -20.111 1.00 32.91 190 LYS A N 1
ATOM 1489 C CA . LYS A 1 190 ? 14.696 -13.164 -20.113 1.00 32.91 190 LYS A CA 1
ATOM 1490 C C . LYS A 1 190 ? 13.959 -12.749 -18.829 1.00 32.91 190 LYS A C 1
ATOM 1492 O O . LYS A 1 190 ? 14.292 -13.235 -17.759 1.00 32.91 190 LYS A O 1
ATOM 1497 N N . PHE A 1 191 ? 12.962 -11.878 -19.023 1.00 31.56 191 PHE A N 1
ATOM 1498 C CA . PHE A 1 191 ? 11.677 -11.721 -18.313 1.00 31.56 191 PHE A CA 1
ATOM 1499 C C . PHE A 1 191 ? 11.640 -11.675 -16.782 1.00 31.56 191 PHE A C 1
ATOM 1501 O O . PHE A 1 191 ? 11.714 -12.720 -16.160 1.00 31.56 191 PHE A O 1
ATOM 1508 N N . ILE A 1 192 ? 11.292 -10.512 -16.209 1.00 40.81 192 ILE A N 1
ATOM 1509 C CA . ILE A 1 192 ? 10.841 -10.396 -14.813 1.00 40.81 192 ILE A CA 1
ATOM 1510 C C . ILE A 1 192 ? 9.306 -10.357 -14.772 1.00 40.81 192 ILE A C 1
ATOM 1512 O O . ILE A 1 192 ? 8.703 -9.293 -14.915 1.00 40.81 192 ILE A O 1
ATOM 1516 N N . SER A 1 193 ? 8.650 -11.502 -14.561 1.00 34.75 193 SER A N 1
ATOM 1517 C CA . SER A 1 193 ? 7.256 -11.512 -14.106 1.00 34.75 193 SER A CA 1
ATOM 1518 C C . SER A 1 193 ? 7.229 -11.318 -12.594 1.00 34.75 193 SER A C 1
ATOM 1520 O O . SER A 1 193 ? 7.706 -12.177 -11.852 1.00 34.75 193 SER A O 1
ATOM 1522 N N . ALA A 1 194 ? 6.666 -10.202 -12.132 1.00 41.06 194 ALA A N 1
ATOM 1523 C CA . ALA A 1 194 ? 6.434 -9.988 -10.713 1.00 41.06 194 ALA A CA 1
ATOM 1524 C C . ALA A 1 194 ? 5.027 -10.434 -10.307 1.00 41.06 194 ALA A C 1
ATOM 1526 O O . ALA A 1 194 ? 4.057 -9.715 -10.541 1.00 41.06 194 ALA A O 1
ATOM 1527 N N . LYS A 1 195 ? 4.895 -11.608 -9.667 1.00 41.69 195 LYS A N 1
ATOM 1528 C CA . LYS A 1 195 ? 3.658 -11.948 -8.943 1.00 41.69 195 LYS A CA 1
ATOM 1529 C C . LYS A 1 195 ? 3.726 -11.279 -7.578 1.00 41.69 195 LYS A C 1
ATOM 1531 O O . LYS A 1 195 ? 4.620 -11.594 -6.792 1.00 41.69 195 LYS A O 1
ATOM 1536 N N . PHE A 1 196 ? 2.789 -10.373 -7.323 1.00 49.19 196 PHE A N 1
ATOM 1537 C CA . PHE A 1 196 ? 2.541 -9.809 -6.005 1.00 49.19 196 PHE A CA 1
ATOM 1538 C C . PHE A 1 196 ? 1.414 -10.591 -5.360 1.00 49.19 196 PHE A C 1
ATOM 1540 O O . PHE A 1 196 ? 0.265 -10.519 -5.788 1.00 49.19 196 PHE A O 1
ATOM 1547 N N . VAL A 1 197 ? 1.765 -11.378 -4.356 1.00 50.19 197 VAL A N 1
ATOM 1548 C CA . VAL A 1 197 ? 0.782 -12.150 -3.603 1.00 50.19 197 VAL A CA 1
ATOM 1549 C C . VAL A 1 197 ? 0.245 -11.281 -2.471 1.00 50.19 197 VAL A C 1
ATOM 1551 O O . VAL A 1 197 ? 1.028 -10.770 -1.664 1.00 50.19 197 VAL A O 1
ATOM 1554 N N . SER A 1 198 ? -1.075 -11.083 -2.462 1.00 49.81 198 SER A N 1
ATOM 1555 C CA . SER A 1 198 ? -1.801 -10.316 -1.450 1.00 49.81 198 SER A CA 1
ATOM 1556 C C . SER A 1 198 ? -1.945 -11.097 -0.136 1.00 49.81 198 SER A C 1
ATOM 1558 O O . SER A 1 198 ? -1.544 -12.254 -0.027 1.00 49.81 198 SER A O 1
ATOM 1560 N N . LEU A 1 199 ? -2.556 -10.467 0.873 1.00 49.00 199 LEU A N 1
ATOM 1561 C CA . LEU A 1 199 ? -2.843 -11.061 2.187 1.00 49.00 199 LEU A CA 1
ATOM 1562 C C . LEU A 1 199 ? -3.713 -12.339 2.144 1.00 49.00 199 LEU A C 1
ATOM 1564 O O . LEU A 1 199 ? -3.836 -12.985 3.180 1.00 49.00 199 LEU A O 1
ATOM 1568 N N . GLU A 1 200 ? -4.298 -12.699 0.997 1.00 40.84 200 GLU A N 1
ATOM 1569 C CA . GLU A 1 200 ? -5.208 -13.845 0.850 1.00 40.84 200 GLU A CA 1
ATOM 1570 C C . GLU A 1 200 ? -4.499 -15.204 0.682 1.00 40.84 200 GLU A C 1
ATOM 1572 O O . GLU A 1 200 ? -5.089 -16.221 1.027 1.00 40.84 200 GLU A O 1
ATOM 1577 N N . GLU A 1 201 ? -3.239 -15.262 0.221 1.00 40.84 201 GLU A N 1
ATOM 1578 C CA . GLU A 1 201 ? -2.490 -16.537 0.085 1.00 40.84 201 GLU A CA 1
ATOM 1579 C C . GLU A 1 201 ? -1.551 -16.805 1.293 1.00 40.84 201 GLU A C 1
ATOM 1581 O O . GLU A 1 201 ? -0.461 -17.362 1.128 1.00 40.84 201 GLU A O 1
ATOM 1586 N N . ARG A 1 202 ? -1.919 -16.337 2.496 1.00 40.91 202 ARG A N 1
ATOM 1587 C CA . ARG A 1 202 ? -1.111 -16.471 3.724 1.00 40.91 202 ARG A CA 1
ATOM 1588 C C . ARG A 1 202 ? -1.437 -17.715 4.540 1.00 4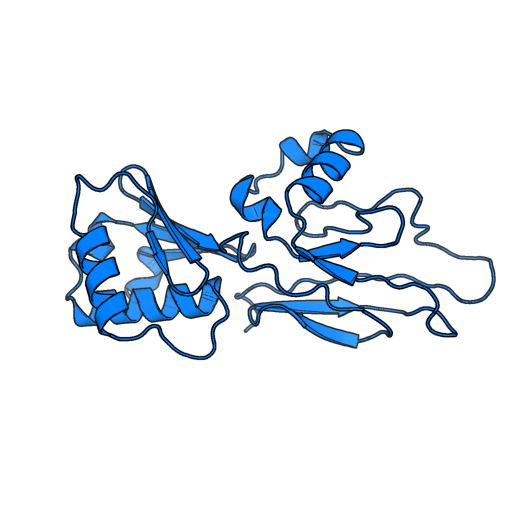0.91 202 ARG A C 1
ATOM 1590 O O . ARG A 1 202 ? -2.635 -18.040 4.666 1.00 40.91 202 ARG A O 1
#

Secondary structure (DSSP, 8-state):
-GGGGTEEEETTTEEEEEHHHHHHS-HHHHHHHHHHHHHHHH--SSPPPHHHHHHHHHHHH-TT--SPEEETTEEEEEETTEEEEEE-SSS-PPPEEE-SSEEEEETTTEEEEE----TTS---EEEEE-HHHHHHHHHHH-GGGGGSSS-HHHHTTSEEEEETTEEEEEGGGTEE-TTS--S--SSS-------EE-GGG-

Foldseek 3Di:
DVVVVAKDADQLQKIKGQLVVLLPDDLVVNLVSVQVSLCQRQVDPDGDDPVLSVVVNVLSNDPPNQDWDDDSQWTWGDDDRMIITHGHLPPWDDFAWDQAFAWDCPSNFWTKGWDGHFDVRPWRWTWTFCAPVNVVVCCVVPVCLVVQPADPRSNRRAIFIATPVGTADGVSSPDGDPVNDQDDDDPGGHDTDIDTGGPPVD